Protein AF-A0A1F9XMK4-F1 (afdb_monomer)

pLDDT: mean 82.57, std 18.78, range [30.28, 98.62]

Structure (mmCIF, N/CA/C/O backbone):
data_AF-A0A1F9XMK4-F1
#
_entry.id   AF-A0A1F9XMK4-F1
#
loop_
_atom_site.group_PDB
_atom_site.id
_atom_site.type_symbol
_atom_site.label_atom_id
_atom_site.label_alt_id
_atom_site.label_comp_id
_atom_site.label_asym_id
_atom_site.label_entity_id
_atom_site.label_seq_id
_atom_site.pdbx_PDB_ins_code
_atom_site.Cartn_x
_atom_site.Cartn_y
_atom_site.Cartn_z
_atom_site.occupancy
_atom_site.B_iso_or_equiv
_atom_site.auth_seq_id
_atom_site.auth_comp_id
_atom_site.auth_asym_id
_atom_site.auth_atom_id
_atom_site.pdbx_PDB_model_num
ATOM 1 N N . MET A 1 1 ? -69.394 63.426 10.996 1.00 49.88 1 MET A N 1
ATOM 2 C CA . MET A 1 1 ? -68.099 63.703 10.334 1.00 49.88 1 MET A CA 1
ATOM 3 C C . MET A 1 1 ? -67.190 62.508 10.558 1.00 49.88 1 MET A C 1
ATOM 5 O O . MET A 1 1 ? -67.007 62.108 11.701 1.00 49.88 1 MET A O 1
ATOM 9 N N . LYS A 1 2 ? -66.761 61.867 9.466 1.00 42.78 2 LYS A N 1
ATOM 10 C CA . LYS A 1 2 ? -66.002 60.609 9.454 1.00 42.78 2 LYS A CA 1
ATOM 11 C C . LYS A 1 2 ? -64.578 60.839 9.979 1.00 42.78 2 LYS A C 1
ATOM 13 O O . LYS A 1 2 ? -63.933 61.799 9.576 1.00 42.78 2 LYS A O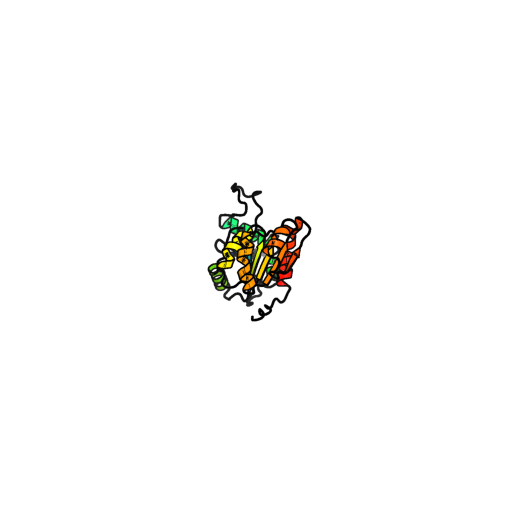 1
ATOM 18 N N . ARG A 1 3 ? -64.128 59.962 10.880 1.00 49.44 3 ARG A N 1
ATOM 19 C CA . ARG A 1 3 ? -62.733 59.833 11.324 1.00 49.44 3 ARG A CA 1
ATOM 20 C C . ARG A 1 3 ? -62.012 58.898 10.356 1.00 49.44 3 ARG A C 1
ATOM 22 O O . ARG A 1 3 ? -62.447 57.760 10.204 1.00 49.44 3 ARG A O 1
ATOM 29 N N . GLU A 1 4 ? -60.927 59.359 9.750 1.00 54.25 4 GLU A N 1
ATOM 30 C CA . GLU A 1 4 ? -59.961 58.496 9.068 1.00 54.25 4 GLU A CA 1
ATOM 31 C C . GLU A 1 4 ? -58.780 58.255 10.014 1.00 54.25 4 GLU A C 1
ATOM 33 O O . GLU A 1 4 ? -58.159 59.195 10.507 1.00 54.25 4 GLU A O 1
ATOM 38 N N . ILE A 1 5 ? -58.532 56.983 10.330 1.00 53.66 5 ILE A N 1
ATOM 39 C CA . ILE A 1 5 ? -57.398 56.518 11.129 1.00 53.66 5 ILE A CA 1
ATOM 40 C C . ILE A 1 5 ? -56.446 55.836 10.147 1.00 53.66 5 ILE A C 1
ATOM 42 O O . ILE A 1 5 ? -56.732 54.739 9.669 1.00 53.66 5 ILE A O 1
ATOM 46 N N . SER A 1 6 ? -55.327 56.489 9.842 1.00 53.81 6 SER A N 1
ATOM 47 C CA . SER A 1 6 ? -54.221 55.880 9.101 1.00 53.81 6 SER A CA 1
ATOM 48 C C . SER A 1 6 ? -53.418 54.977 10.035 1.00 53.81 6 SER A C 1
ATOM 50 O O . SER A 1 6 ? -52.785 55.457 10.974 1.00 53.81 6 SER A O 1
ATOM 52 N N . ILE A 1 7 ? -53.440 53.669 9.776 1.00 54.94 7 ILE A N 1
ATOM 53 C CA . ILE A 1 7 ? -52.576 52.683 10.434 1.00 54.94 7 ILE A CA 1
ATOM 54 C C . ILE A 1 7 ? -51.406 52.396 9.490 1.00 54.94 7 ILE A C 1
ATOM 56 O O . ILE A 1 7 ? -51.565 51.724 8.473 1.00 54.94 7 ILE A O 1
ATOM 60 N N . SER A 1 8 ? -50.229 52.922 9.826 1.00 49.97 8 SER A N 1
ATOM 61 C CA . SER A 1 8 ? -48.971 52.607 9.146 1.00 49.97 8 SER A CA 1
ATOM 62 C C . SER A 1 8 ? -48.486 51.221 9.573 1.00 49.97 8 SER A C 1
ATOM 64 O O . SER A 1 8 ? -48.060 51.025 10.711 1.00 49.97 8 SER A O 1
ATOM 66 N N . LEU A 1 9 ? -48.552 50.255 8.657 1.00 58.84 9 LEU A N 1
ATOM 67 C CA . LEU A 1 9 ? -48.058 48.894 8.847 1.00 58.84 9 LEU A CA 1
ATOM 68 C C . LEU A 1 9 ? -46.550 48.849 8.542 1.00 58.84 9 LEU A C 1
ATOM 70 O O . LEU A 1 9 ? -46.141 48.802 7.384 1.00 58.84 9 LEU A O 1
ATOM 74 N N . ALA A 1 10 ? -45.715 48.889 9.581 1.00 49.75 10 ALA A N 1
ATOM 75 C CA . ALA A 1 10 ? -44.275 48.679 9.458 1.00 49.75 10 ALA A CA 1
ATOM 76 C C . ALA A 1 10 ? -43.977 47.172 9.374 1.00 49.75 10 ALA A C 1
ATOM 78 O O . ALA A 1 10 ? -44.040 46.455 10.372 1.00 49.75 10 ALA A O 1
ATOM 79 N N . ILE A 1 11 ? -43.669 46.684 8.171 1.00 59.56 11 ILE A N 1
ATOM 80 C CA . ILE A 1 11 ? -43.228 45.304 7.944 1.00 59.56 11 ILE A CA 1
ATOM 81 C C . ILE A 1 11 ? -41.730 45.226 8.263 1.00 59.56 11 ILE A C 1
ATOM 83 O O . ILE A 1 11 ? -40.889 45.685 7.492 1.00 59.56 11 ILE A O 1
ATOM 87 N N . VAL A 1 12 ? -41.398 44.643 9.414 1.00 55.59 12 VAL A N 1
ATOM 88 C CA . VAL A 1 12 ? -40.023 44.295 9.792 1.00 55.59 12 VAL A CA 1
ATOM 89 C C 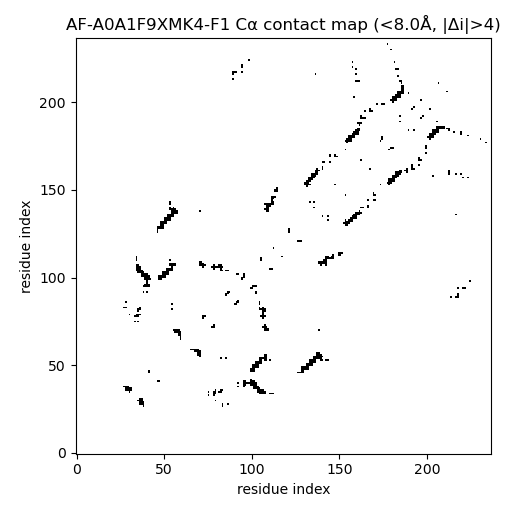. VAL A 1 12 ? -39.662 42.979 9.098 1.00 55.59 12 VAL A C 1
ATOM 91 O O . VAL A 1 12 ? -40.045 41.902 9.546 1.00 55.59 12 VAL A O 1
ATOM 94 N N . PHE A 1 13 ? -38.936 43.060 7.982 1.00 50.97 13 PHE A N 1
ATOM 95 C CA . PHE A 1 13 ? -38.308 41.895 7.354 1.00 50.97 13 PHE A CA 1
ATOM 96 C C . PHE A 1 13 ? -37.053 41.507 8.146 1.00 50.97 13 PHE A C 1
ATOM 98 O O . PHE A 1 13 ? -35.974 42.067 7.956 1.00 50.97 13 PHE A O 1
ATOM 105 N N . SER A 1 14 ? -37.186 40.534 9.046 1.00 54.78 14 SER A N 1
ATOM 106 C CA . SER A 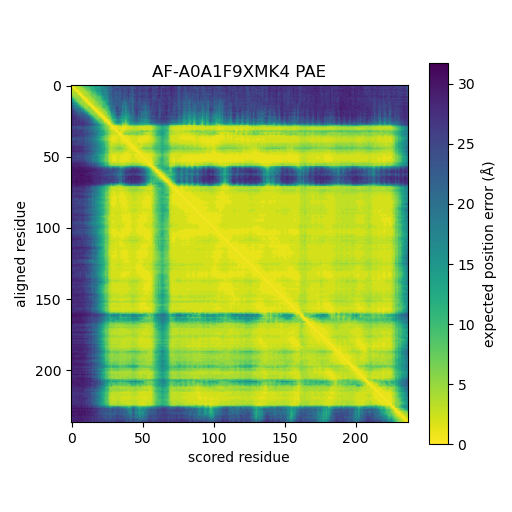1 14 ? -36.039 39.858 9.652 1.00 54.78 14 SER A CA 1
ATOM 107 C C . SER A 1 14 ? -35.386 38.940 8.617 1.00 54.78 14 SER A C 1
ATOM 109 O O . SER A 1 14 ? -35.861 37.837 8.354 1.00 54.78 14 SER A O 1
ATOM 111 N N . PHE A 1 15 ? -34.279 39.392 8.028 1.00 51.28 15 PHE A N 1
ATOM 112 C CA . PHE A 1 15 ? -33.375 38.535 7.268 1.00 51.28 15 PHE A CA 1
ATOM 113 C C . PHE A 1 15 ? -32.671 37.573 8.233 1.00 51.28 15 PHE A C 1
ATOM 115 O O . PHE A 1 15 ? -31.660 37.912 8.845 1.00 51.28 15 PHE A O 1
ATOM 122 N N . PHE A 1 16 ? -33.194 36.354 8.369 1.00 55.72 16 PHE A N 1
ATOM 123 C CA . PHE A 1 16 ? -32.404 35.245 8.891 1.00 55.72 16 PHE A CA 1
ATOM 124 C C . PHE A 1 16 ? -31.339 34.900 7.847 1.00 55.72 16 PHE A C 1
ATOM 126 O O . PHE A 1 16 ? -31.613 34.234 6.850 1.00 55.72 16 PHE A O 1
ATOM 133 N N . ALA A 1 17 ? -30.115 35.383 8.062 1.00 57.47 17 ALA A N 1
ATOM 134 C CA . ALA A 1 17 ? -28.949 34.901 7.342 1.00 57.47 17 ALA A CA 1
ATOM 135 C C . ALA A 1 17 ? -28.738 33.430 7.726 1.00 57.47 17 ALA A C 1
ATOM 137 O O . ALA A 1 17 ? -28.192 33.124 8.785 1.00 57.47 17 ALA A O 1
ATOM 138 N N . ALA A 1 18 ? -29.207 32.515 6.878 1.00 53.50 18 ALA A N 1
ATOM 139 C CA . ALA A 1 18 ? -28.847 31.112 6.967 1.00 53.50 18 ALA A CA 1
ATOM 140 C C . ALA A 1 18 ? -27.342 31.003 6.698 1.00 53.50 18 ALA A C 1
ATOM 142 O O . ALA A 1 18 ? -26.888 30.995 5.552 1.00 53.50 18 ALA A O 1
ATOM 143 N N . THR A 1 19 ? -26.550 30.957 7.764 1.00 50.22 19 THR A N 1
ATOM 144 C CA . THR A 1 19 ? -25.168 30.506 7.703 1.00 50.22 19 THR A CA 1
ATOM 145 C C . THR A 1 19 ? -25.203 29.042 7.293 1.00 50.22 19 THR A C 1
ATOM 147 O O . THR A 1 19 ? -25.361 28.137 8.109 1.00 50.22 19 THR A O 1
ATOM 150 N N . VAL A 1 20 ? -25.087 28.796 5.987 1.00 52.91 20 VAL A N 1
ATOM 151 C CA . VAL A 1 20 ? -24.754 27.476 5.465 1.00 52.91 20 VAL A CA 1
ATOM 152 C C . VAL A 1 20 ? -23.353 27.184 5.983 1.00 52.91 20 VAL A C 1
ATOM 154 O O . VAL A 1 20 ? -22.352 27.568 5.377 1.00 52.91 20 VAL A O 1
ATOM 157 N N . SER A 1 21 ? -23.276 26.550 7.151 1.00 44.81 21 SER A N 1
ATOM 158 C CA . SER A 1 21 ? -22.081 25.848 7.579 1.00 44.81 21 SER A CA 1
ATOM 159 C C . SER A 1 21 ? -21.763 24.879 6.454 1.00 44.81 21 SER A C 1
ATOM 161 O O . SER A 1 21 ? -22.400 23.835 6.333 1.00 44.81 21 SER A O 1
ATOM 163 N N . LYS A 1 22 ? -20.808 25.244 5.587 1.00 44.50 22 LYS A N 1
ATOM 164 C CA . LYS A 1 22 ? -20.086 24.277 4.765 1.00 44.50 22 LYS A CA 1
ATOM 165 C C . LYS A 1 22 ? -19.601 23.248 5.767 1.00 44.50 22 LYS A C 1
ATOM 167 O O . LYS A 1 22 ? -18.653 23.525 6.502 1.00 44.50 22 LYS A O 1
ATOM 172 N N . ALA A 1 23 ? -20.306 22.120 5.856 1.00 44.12 23 ALA A N 1
ATOM 173 C CA . ALA A 1 23 ? -19.832 20.955 6.565 1.00 44.12 23 ALA A CA 1
ATOM 174 C C . ALA A 1 23 ? -18.427 20.749 6.023 1.00 44.12 23 ALA A C 1
ATOM 176 O O . ALA A 1 23 ? -18.245 20.515 4.827 1.00 44.12 23 ALA A O 1
ATOM 177 N N . ARG A 1 24 ? -17.437 21.042 6.867 1.00 40.53 24 ARG A N 1
ATOM 178 C CA . ARG A 1 24 ? -16.031 20.950 6.520 1.00 40.53 24 ARG A CA 1
ATOM 179 C C . ARG A 1 24 ? -15.860 19.476 6.214 1.00 40.53 24 ARG A C 1
ATOM 181 O O . ARG A 1 24 ? -15.884 18.673 7.142 1.00 40.53 24 ARG A O 1
ATOM 188 N N . GLN A 1 25 ? -15.880 19.140 4.925 1.00 45.09 25 GLN A N 1
ATOM 189 C CA . GLN A 1 25 ? -15.811 17.772 4.438 1.00 45.09 25 GLN A CA 1
ATOM 190 C C . GLN A 1 25 ? -14.648 17.151 5.200 1.00 45.09 25 GLN A C 1
ATOM 192 O O . GLN A 1 25 ? -13.544 17.710 5.171 1.00 45.09 25 GLN A O 1
ATOM 197 N N . ALA A 1 26 ? -14.944 16.139 6.026 1.00 49.09 26 ALA A N 1
ATOM 198 C CA . ALA A 1 26 ? -13.928 15.513 6.857 1.00 49.09 26 ALA A CA 1
ATOM 199 C C . ALA A 1 26 ? -12.750 15.194 5.931 1.00 49.09 26 ALA A C 1
ATOM 201 O O . ALA A 1 26 ? -12.999 14.737 4.812 1.00 49.09 26 ALA A O 1
ATOM 202 N N . PRO A 1 27 ? -11.509 15.551 6.305 1.00 55.50 27 PRO A N 1
ATOM 203 C CA . PRO A 1 27 ? -10.393 15.457 5.384 1.00 55.50 27 PRO A CA 1
ATOM 204 C C . PRO A 1 27 ? -10.365 14.053 4.784 1.00 55.50 27 PRO A C 1
ATOM 206 O O . PRO A 1 27 ? -10.311 13.076 5.524 1.00 55.50 27 PRO A O 1
ATOM 209 N N . ASP A 1 28 ? -10.386 13.981 3.451 1.00 79.19 28 ASP A N 1
ATOM 210 C CA . ASP A 1 28 ? -10.448 12.748 2.648 1.00 79.19 28 ASP A CA 1
ATOM 211 C C . ASP A 1 28 ? -9.337 11.727 2.969 1.00 79.19 28 ASP A C 1
ATOM 213 O O . ASP A 1 28 ? -9.355 10.612 2.466 1.00 79.19 28 ASP A O 1
ATOM 217 N N . CYS A 1 29 ? -8.361 12.109 3.795 1.00 88.31 29 CYS A N 1
ATOM 218 C CA . CYS A 1 29 ? -7.383 11.226 4.405 1.00 88.31 29 CYS A CA 1
ATOM 219 C C . CYS A 1 29 ? -7.013 11.766 5.799 1.00 88.31 29 CYS A C 1
ATOM 221 O O . CYS A 1 29 ? -6.515 12.904 5.919 1.00 88.31 29 CYS A O 1
ATOM 223 N N . ALA A 1 30 ? -7.256 10.960 6.833 1.00 94.75 30 ALA A N 1
ATOM 224 C CA . ALA A 1 30 ? -6.922 11.253 8.222 1.00 94.75 30 ALA A CA 1
ATOM 225 C C . ALA A 1 30 ? -5.415 11.082 8.430 1.00 94.75 30 ALA A C 1
ATOM 227 O O . ALA A 1 30 ? -4.838 10.076 8.019 1.00 94.75 30 ALA A O 1
ATOM 228 N N . ALA A 1 31 ? -4.758 12.089 9.009 1.00 95.75 31 ALA A N 1
ATOM 229 C CA . ALA A 1 31 ? -3.323 12.020 9.259 1.00 95.75 31 ALA A CA 1
ATOM 230 C C . ALA A 1 31 ? -3.021 10.860 10.210 1.00 95.75 31 ALA A C 1
ATOM 232 O O . ALA A 1 31 ? -3.666 10.742 11.248 1.00 95.75 31 ALA A O 1
ATOM 233 N N . PHE A 1 32 ? -2.037 10.036 9.860 1.00 95.00 32 PHE A N 1
ATOM 234 C CA . PHE A 1 32 ? -1.675 8.873 10.656 1.00 95.00 32 PHE A CA 1
ATOM 235 C C . PHE A 1 32 ? -0.199 8.928 11.014 1.00 95.00 32 PHE A C 1
ATOM 237 O O . PHE A 1 32 ? 0.673 8.634 10.188 1.00 95.00 32 PHE A O 1
ATOM 244 N N . LYS A 1 33 ? 0.059 9.347 12.258 1.00 91.44 33 LYS A N 1
ATOM 245 C CA . LYS A 1 33 ? 1.399 9.461 12.843 1.00 91.44 33 LYS A CA 1
ATOM 246 C C . LYS A 1 33 ? 2.383 10.166 11.891 1.00 91.44 33 LYS A C 1
ATOM 248 O O . LYS A 1 33 ? 2.060 11.193 11.298 1.00 91.44 33 LYS A O 1
ATOM 253 N N . THR A 1 34 ? 3.593 9.626 11.759 1.00 90.19 34 THR A N 1
ATOM 254 C CA . THR A 1 34 ? 4.633 10.062 10.818 1.00 90.19 34 THR A CA 1
ATOM 255 C C . THR A 1 34 ? 4.620 9.267 9.514 1.00 90.19 34 THR A C 1
ATOM 257 O O . THR A 1 34 ? 5.499 9.457 8.680 1.00 90.19 34 THR A O 1
ATOM 260 N N . THR A 1 35 ? 3.657 8.365 9.338 1.00 92.38 35 THR A N 1
ATOM 261 C CA . THR A 1 35 ? 3.623 7.391 8.245 1.00 92.38 35 THR A CA 1
ATOM 262 C C . THR A 1 35 ? 3.029 8.002 6.976 1.00 92.38 35 THR A C 1
ATOM 264 O O . THR A 1 35 ? 3.517 7.777 5.868 1.00 92.38 35 THR A O 1
ATOM 267 N N . GLY A 1 36 ? 1.969 8.797 7.132 1.00 96.06 36 GLY A N 1
ATOM 268 C CA . GLY A 1 36 ? 1.175 9.307 6.022 1.00 96.06 36 GLY A CA 1
ATOM 269 C C . GLY A 1 36 ? -0.254 9.577 6.452 1.00 96.06 36 GLY A C 1
ATOM 270 O O . GLY A 1 36 ? -0.507 10.411 7.325 1.00 96.06 36 GLY A O 1
ATOM 271 N N . CYS A 1 37 ? -1.198 8.898 5.812 1.00 97.25 37 CYS A N 1
ATOM 272 C CA . CYS A 1 37 ? -2.607 9.053 6.129 1.00 97.25 37 CYS A CA 1
ATOM 273 C C . CYS A 1 37 ? -3.392 7.778 5.843 1.00 97.25 37 CYS A C 1
ATOM 275 O O . CYS A 1 37 ? -2.960 6.955 5.035 1.00 97.25 37 CYS A O 1
ATOM 277 N N . TYR A 1 38 ? -4.547 7.629 6.487 1.00 97.81 38 TYR A N 1
ATOM 278 C CA . TYR A 1 38 ? -5.481 6.556 6.179 1.00 97.81 38 TYR A CA 1
ATOM 279 C C . TYR A 1 38 ? -6.836 7.095 5.712 1.00 97.81 38 TYR A C 1
ATOM 281 O O . TYR A 1 38 ? -7.259 8.198 6.071 1.00 97.81 38 TYR A O 1
ATOM 289 N N . PHE A 1 39 ? -7.526 6.291 4.910 1.00 97.31 39 PHE A N 1
ATOM 290 C CA . PHE A 1 39 ? -8.913 6.497 4.516 1.00 97.31 39 PHE A CA 1
ATOM 291 C C . PHE A 1 39 ? -9.716 5.234 4.827 1.00 97.31 39 PHE A C 1
ATOM 293 O O . PHE A 1 39 ? -9.306 4.128 4.475 1.00 97.31 39 PHE A O 1
ATOM 300 N N . ASN A 1 40 ? -10.856 5.401 5.492 1.00 96.00 40 ASN A N 1
ATOM 301 C CA . ASN A 1 40 ? -11.762 4.307 5.813 1.00 96.00 40 ASN A CA 1
ATOM 302 C C . ASN A 1 40 ? -12.959 4.336 4.852 1.00 96.00 40 ASN A C 1
ATOM 304 O O . ASN A 1 40 ? -13.865 5.151 5.014 1.00 96.00 40 ASN A O 1
ATOM 308 N N . GLY A 1 41 ? -12.943 3.455 3.850 1.0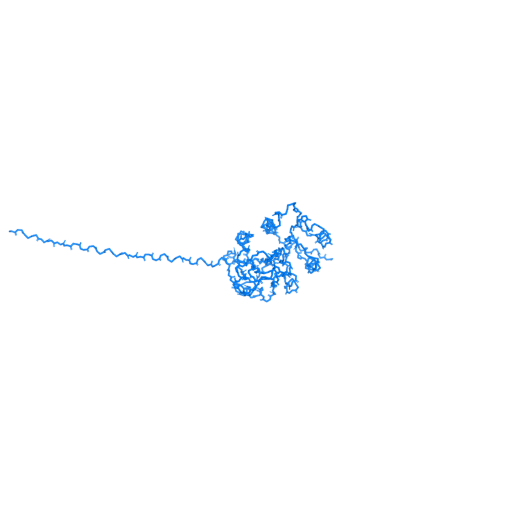0 95.31 41 GLY A N 1
ATOM 309 C CA . GLY A 1 41 ? -14.039 3.261 2.899 1.00 95.31 41 GLY A CA 1
ATOM 310 C C . GLY A 1 41 ? -15.081 2.238 3.360 1.00 95.31 41 GLY A C 1
ATOM 311 O O . GLY A 1 41 ? -15.998 1.917 2.606 1.00 95.31 41 GLY A O 1
ATOM 312 N N . ALA A 1 42 ? -14.954 1.701 4.577 1.00 93.12 42 ALA A N 1
ATOM 313 C CA . ALA A 1 42 ? -15.880 0.716 5.113 1.00 93.12 42 ALA A CA 1
ATOM 314 C C . ALA A 1 42 ? -17.271 1.311 5.362 1.00 93.12 42 ALA A C 1
ATOM 316 O O . ALA A 1 42 ? -17.426 2.450 5.810 1.00 93.12 42 ALA A O 1
ATOM 317 N N . LYS A 1 43 ? -18.307 0.489 5.166 1.00 91.25 43 LYS A N 1
ATOM 318 C CA . LYS A 1 43 ? -19.652 0.815 5.653 1.00 91.25 43 LYS A CA 1
ATOM 319 C C . LYS A 1 43 ? -19.642 0.880 7.190 1.00 91.25 43 LYS A C 1
ATOM 321 O O . LYS A 1 43 ? -18.922 0.097 7.814 1.00 91.25 43 LYS A O 1
ATOM 326 N N . PRO A 1 44 ? -20.459 1.743 7.821 1.00 88.56 44 PRO A N 1
ATOM 327 C CA . PRO A 1 44 ? -20.569 1.789 9.277 1.00 88.56 44 PRO A CA 1
ATOM 328 C C . PRO A 1 44 ? -20.823 0.400 9.883 1.00 88.56 44 PRO A C 1
ATOM 330 O O . PRO A 1 44 ? -21.711 -0.323 9.436 1.00 88.56 44 PRO A O 1
ATOM 333 N N . GLY A 1 45 ? -20.021 0.024 10.882 1.00 87.69 45 GLY A N 1
ATOM 334 C CA . GLY A 1 45 ? -20.108 -1.274 11.564 1.00 87.69 45 GLY A CA 1
ATOM 335 C C . GLY A 1 45 ? -19.462 -2.459 10.831 1.00 87.69 45 GLY A C 1
ATOM 336 O O . GLY A 1 45 ? -19.388 -3.545 11.405 1.00 87.69 45 GLY A O 1
ATOM 337 N N . ALA A 1 46 ? -18.967 -2.285 9.601 1.00 90.81 46 ALA A N 1
ATOM 338 C CA . ALA A 1 46 ? -18.234 -3.334 8.899 1.00 90.81 46 ALA A CA 1
ATOM 339 C C . ALA A 1 46 ? -16.787 -3.439 9.406 1.00 90.81 46 ALA A C 1
ATOM 341 O O . ALA A 1 46 ? -16.094 -2.434 9.565 1.00 90.81 46 ALA A O 1
ATOM 342 N N . LYS A 1 47 ? -16.309 -4.672 9.602 1.00 93.81 47 LYS A N 1
ATOM 343 C CA . LYS A 1 47 ? -14.888 -4.962 9.841 1.00 93.81 47 LYS A CA 1
ATOM 344 C C . LYS A 1 47 ? -14.187 -5.058 8.490 1.00 93.81 47 LYS A C 1
ATOM 346 O O . LYS A 1 47 ? -14.221 -6.111 7.855 1.00 93.81 47 LYS A O 1
ATOM 351 N N . ALA A 1 48 ? -13.628 -3.950 8.023 1.00 95.19 48 ALA A N 1
ATOM 352 C CA . ALA A 1 48 ? -12.998 -3.884 6.711 1.00 95.19 48 ALA A CA 1
ATOM 353 C C . ALA A 1 48 ? -11.584 -4.477 6.718 1.00 95.19 48 ALA A C 1
ATOM 355 O O . ALA A 1 48 ? -10.887 -4.361 7.721 1.00 95.19 48 ALA A O 1
ATOM 356 N N . PRO A 1 49 ? -11.128 -5.101 5.622 1.00 97.19 49 PRO A N 1
ATOM 357 C CA . PRO A 1 49 ? -9.723 -5.455 5.448 1.00 97.19 49 PRO A CA 1
ATOM 358 C C . PRO A 1 49 ? -8.842 -4.200 5.301 1.00 97.19 49 PRO A C 1
ATOM 360 O O . PRO A 1 49 ? -9.308 -3.142 4.867 1.00 97.19 49 PRO A O 1
ATOM 363 N N . LEU A 1 50 ? -7.558 -4.336 5.638 1.00 98.31 50 LEU A N 1
ATOM 364 C CA . LEU A 1 50 ? -6.552 -3.283 5.504 1.00 98.31 50 LEU A CA 1
ATOM 365 C C . LEU A 1 50 ? -5.728 -3.476 4.229 1.00 98.31 50 LEU A C 1
ATOM 367 O O . LEU A 1 50 ? -5.153 -4.540 4.014 1.00 98.31 50 LEU A O 1
ATOM 371 N N . LEU A 1 51 ? -5.591 -2.411 3.444 1.00 98.56 51 LEU A N 1
ATOM 372 C CA . LEU A 1 51 ? -4.561 -2.251 2.424 1.00 98.56 51 LEU A CA 1
ATOM 373 C C . LEU A 1 51 ? -3.514 -1.245 2.916 1.00 98.56 51 LEU A C 1
ATOM 375 O O . LEU A 1 51 ? -3.829 -0.077 3.141 1.00 98.56 51 LEU A O 1
ATOM 379 N N . ILE A 1 52 ? -2.259 -1.673 3.023 1.00 98.62 52 ILE A N 1
ATOM 380 C CA . ILE A 1 52 ? -1.119 -0.775 3.229 1.00 98.62 52 ILE A CA 1
ATOM 381 C C . ILE A 1 52 ? -0.474 -0.504 1.869 1.00 98.62 52 ILE A C 1
ATOM 383 O O . ILE A 1 52 ? 0.094 -1.408 1.255 1.00 98.62 52 ILE A O 1
ATOM 387 N N . TYR A 1 53 ? -0.558 0.740 1.400 1.00 98.31 53 TYR A N 1
ATOM 388 C CA . TYR A 1 53 ? 0.029 1.192 0.144 1.00 98.31 53 TYR A CA 1
ATOM 389 C C . TYR A 1 53 ? 1.336 1.950 0.394 1.00 98.31 53 TYR A C 1
ATOM 391 O O . TYR A 1 53 ? 1.340 3.077 0.898 1.00 98.31 53 TYR A O 1
ATOM 399 N N . TYR A 1 54 ? 2.453 1.341 0.004 1.00 97.00 54 TYR A N 1
ATOM 400 C CA . TYR A 1 54 ? 3.776 1.948 0.053 1.00 97.00 54 TYR A CA 1
ATOM 401 C C . TYR A 1 54 ? 4.017 2.771 -1.207 1.00 97.00 54 TYR A C 1
ATOM 403 O O . TYR A 1 54 ? 4.217 2.229 -2.299 1.00 97.00 54 TYR A O 1
ATOM 411 N N . ARG A 1 55 ? 4.013 4.095 -1.045 1.00 93.19 55 ARG A N 1
ATOM 412 C CA . ARG A 1 55 ? 4.160 5.045 -2.144 1.00 93.19 55 ARG A CA 1
ATOM 413 C C . ARG A 1 55 ? 5.603 5.119 -2.640 1.00 93.19 55 ARG A C 1
ATOM 415 O O . ARG A 1 55 ? 6.518 5.485 -1.903 1.00 93.19 55 ARG A O 1
ATOM 422 N N . GLY A 1 56 ? 5.792 4.896 -3.933 1.00 89.69 56 GLY A N 1
ATOM 423 C CA . GLY A 1 56 ? 7.035 5.202 -4.624 1.00 89.69 56 GLY A CA 1
ATOM 424 C C . GLY A 1 56 ? 7.142 6.640 -5.105 1.00 89.69 56 GLY A C 1
ATOM 425 O O . GLY A 1 56 ? 6.153 7.296 -5.425 1.00 89.69 56 GLY A O 1
ATOM 426 N N . HIS A 1 57 ? 8.379 7.110 -5.190 1.00 83.25 57 HIS A N 1
ATOM 427 C CA . HIS A 1 57 ? 8.756 8.309 -5.917 1.00 83.25 57 HIS A CA 1
ATOM 428 C C . HIS A 1 57 ? 9.942 7.965 -6.823 1.00 83.25 57 HIS A C 1
ATOM 430 O O . HIS A 1 57 ? 10.911 7.338 -6.391 1.00 83.25 57 HIS A O 1
ATOM 436 N N . LEU A 1 58 ? 9.850 8.369 -8.087 1.00 62.59 58 LEU A N 1
ATOM 437 C CA . LEU A 1 58 ? 10.978 8.421 -9.015 1.00 62.59 58 LEU A CA 1
ATOM 438 C C . LEU A 1 58 ? 11.727 9.740 -8.770 1.00 62.59 58 LEU A C 1
ATOM 440 O O . LEU A 1 58 ? 11.103 10.784 -8.575 1.00 62.59 58 LEU A O 1
ATOM 444 N N . SER A 1 59 ? 13.057 9.712 -8.709 1.00 54.09 59 SER A N 1
ATOM 445 C CA . SER A 1 59 ? 13.804 10.794 -8.071 1.00 54.09 59 SER A CA 1
ATOM 446 C C . SER A 1 59 ? 13.876 12.139 -8.812 1.00 54.09 59 SER A C 1
ATOM 448 O O . SER A 1 59 ? 14.030 12.215 -10.025 1.00 54.09 59 SER A O 1
ATOM 450 N N . ALA A 1 60 ? 13.889 13.190 -7.978 1.00 45.53 60 ALA A N 1
ATOM 451 C CA . ALA A 1 60 ? 14.618 14.464 -8.078 1.00 45.53 60 ALA A CA 1
ATOM 452 C C . ALA A 1 60 ? 14.037 15.673 -8.835 1.00 45.53 60 ALA A C 1
ATOM 454 O O . ALA A 1 60 ? 14.727 16.688 -8.875 1.00 45.53 60 ALA A O 1
ATOM 455 N N . GLN A 1 61 ? 12.802 15.667 -9.354 1.00 42.12 61 GLN A N 1
ATOM 456 C CA . GLN A 1 61 ? 12.379 16.800 -10.200 1.00 42.12 61 GLN A CA 1
ATOM 457 C C . GLN A 1 61 ? 11.537 17.932 -9.602 1.00 42.12 61 GLN A C 1
ATOM 459 O O . GLN A 1 61 ? 11.455 18.937 -10.286 1.00 42.12 61 GLN A O 1
ATOM 464 N N . ASN A 1 62 ? 10.986 17.894 -8.376 1.00 42.31 62 ASN A N 1
ATOM 465 C CA . ASN A 1 62 ? 10.139 19.026 -7.919 1.00 42.31 62 ASN A CA 1
ATOM 466 C C . ASN A 1 62 ? 10.050 19.306 -6.401 1.00 42.31 62 ASN A C 1
ATOM 468 O O . ASN A 1 62 ? 9.141 20.017 -5.979 1.00 42.31 62 ASN A O 1
ATOM 472 N N . TYR A 1 63 ? 10.971 18.816 -5.559 1.00 45.56 63 TYR A N 1
ATOM 473 C CA . TYR A 1 63 ? 11.039 19.281 -4.161 1.00 45.56 63 TYR A CA 1
ATOM 474 C C . TYR A 1 63 ? 12.245 20.214 -3.957 1.00 45.56 63 TYR A C 1
ATOM 476 O O . TYR A 1 63 ? 13.366 19.818 -4.278 1.00 45.56 63 TYR A O 1
ATOM 484 N N . PRO A 1 64 ? 12.052 21.436 -3.417 1.00 44.03 64 PRO A N 1
ATOM 485 C CA . PRO A 1 64 ? 13.068 22.498 -3.382 1.00 44.03 64 PRO A CA 1
ATOM 486 C C . PRO A 1 64 ? 14.281 22.231 -2.467 1.00 44.03 64 PRO A C 1
ATOM 488 O O . PRO A 1 64 ? 15.076 23.136 -2.238 1.00 44.03 64 PRO A O 1
ATOM 491 N N . THR A 1 65 ? 14.460 21.017 -1.939 1.00 46.12 65 THR A N 1
ATOM 492 C CA . THR A 1 65 ? 15.500 20.692 -0.945 1.00 46.12 65 THR A CA 1
ATOM 493 C C . THR A 1 65 ? 16.625 19.779 -1.452 1.00 46.12 65 THR A C 1
ATOM 495 O O . THR A 1 65 ? 17.370 19.240 -0.642 1.00 46.12 65 THR A O 1
ATOM 498 N N . GLY A 1 66 ? 16.803 19.614 -2.770 1.00 38.28 66 GLY A N 1
ATOM 499 C CA . GLY A 1 66 ? 18.102 19.229 -3.358 1.00 38.28 66 GLY A CA 1
ATOM 500 C C . GLY A 1 66 ? 18.730 17.889 -2.927 1.00 38.28 66 GLY A C 1
ATOM 501 O O . GLY A 1 66 ? 19.948 17.747 -2.987 1.00 38.28 66 GLY A O 1
ATOM 502 N N . GLY A 1 67 ? 17.944 16.898 -2.494 1.00 40.19 67 GLY A N 1
ATOM 503 C CA . GLY A 1 67 ? 18.452 15.576 -2.103 1.00 40.19 67 GLY A CA 1
ATOM 504 C C . GLY A 1 67 ? 18.513 14.580 -3.269 1.00 40.19 67 GLY A C 1
ATOM 505 O O . GLY A 1 67 ? 17.494 14.274 -3.883 1.00 40.19 67 GLY A O 1
ATOM 506 N N . LEU A 1 68 ? 19.695 14.015 -3.534 1.00 40.00 68 LEU A N 1
ATOM 507 C CA . LEU A 1 68 ? 19.998 13.067 -4.625 1.00 40.00 68 LEU A CA 1
ATOM 508 C C . LEU A 1 68 ? 19.420 11.634 -4.471 1.00 40.00 68 LEU A C 1
ATOM 510 O O . LEU A 1 68 ? 19.809 10.733 -5.206 1.00 40.00 68 LEU A O 1
ATOM 514 N N . TYR A 1 69 ? 18.436 11.411 -3.595 1.00 45.50 69 TYR A N 1
ATOM 515 C CA . TYR A 1 69 ? 17.685 10.147 -3.492 1.00 45.50 69 TYR A CA 1
ATOM 516 C C . TYR A 1 69 ? 16.190 10.458 -3.397 1.00 45.50 69 TYR A C 1
ATOM 518 O O . TYR A 1 69 ? 15.609 10.544 -2.317 1.00 45.50 69 TYR A O 1
ATOM 526 N N . GLY A 1 70 ? 15.572 10.726 -4.544 1.00 57.38 70 GLY A N 1
ATOM 527 C CA . GLY A 1 70 ? 14.230 11.312 -4.628 1.00 57.38 70 GLY A CA 1
ATOM 528 C C . GLY A 1 70 ? 13.077 10.341 -4.369 1.00 57.38 70 GLY A C 1
ATOM 529 O O . GLY A 1 70 ? 12.223 10.134 -5.220 1.00 57.38 70 GLY A O 1
ATOM 530 N N . GLY A 1 71 ? 13.043 9.816 -3.151 1.00 75.25 71 GLY A N 1
ATOM 531 C CA . GLY A 1 71 ? 11.856 9.242 -2.532 1.00 75.25 71 GLY A CA 1
ATOM 532 C C . GLY A 1 71 ? 11.830 9.355 -1.017 1.00 75.25 71 GLY A C 1
ATOM 533 O O . GLY A 1 71 ? 10.963 8.752 -0.401 1.00 75.25 71 GLY A O 1
ATOM 534 N N . HIS A 1 72 ? 12.742 10.134 -0.429 1.00 87.50 72 HIS A N 1
ATOM 535 C CA . HIS A 1 72 ? 12.726 10.481 0.985 1.00 87.50 72 HIS A CA 1
ATOM 536 C C . HIS A 1 72 ? 12.059 11.849 1.181 1.00 87.50 72 HIS A C 1
ATOM 538 O O . HIS A 1 72 ? 12.633 12.886 0.843 1.00 87.50 72 HIS A O 1
ATOM 544 N N . ILE A 1 73 ? 10.835 11.849 1.700 1.00 88.62 73 ILE A N 1
ATOM 545 C CA . ILE A 1 73 ? 10.072 13.047 2.052 1.00 88.62 73 ILE A CA 1
ATOM 546 C C . ILE A 1 73 ? 10.101 13.212 3.567 1.00 88.62 73 ILE A C 1
ATOM 548 O O . ILE A 1 73 ? 9.686 12.325 4.310 1.00 88.62 73 ILE A O 1
ATOM 552 N N . THR A 1 74 ? 10.556 14.377 4.024 1.00 89.62 74 THR A N 1
ATOM 553 C CA . THR A 1 74 ? 10.628 14.727 5.445 1.00 89.62 74 THR A CA 1
ATOM 554 C C . THR A 1 74 ? 9.625 15.813 5.810 1.00 89.62 74 THR A C 1
ATOM 556 O O . THR A 1 74 ? 9.181 16.606 4.974 1.00 89.62 74 THR A O 1
ATOM 559 N N . GLY A 1 75 ? 9.281 15.864 7.097 1.00 91.50 75 GLY A N 1
ATOM 560 C CA . GLY A 1 75 ? 8.318 16.814 7.643 1.00 91.50 75 GLY A CA 1
ATOM 561 C C . GLY A 1 75 ? 6.885 16.262 7.606 1.00 91.50 75 GLY A C 1
ATOM 562 O O . GLY A 1 75 ? 6.405 15.899 6.529 1.00 91.50 75 GLY A O 1
ATOM 563 N N . PRO A 1 76 ? 6.159 16.241 8.743 1.00 92.75 76 PRO A N 1
ATOM 564 C CA . PRO A 1 76 ? 4.816 15.656 8.817 1.00 92.75 76 PRO A CA 1
ATOM 565 C C . PRO A 1 76 ? 3.826 16.215 7.783 1.00 92.75 76 PRO A C 1
ATOM 567 O O . PRO A 1 76 ? 3.051 15.465 7.196 1.00 92.75 76 PRO A O 1
ATOM 570 N N . ALA A 1 77 ? 3.884 17.521 7.498 1.00 91.12 77 ALA A N 1
ATOM 571 C CA . ALA A 1 77 ? 3.005 18.160 6.517 1.00 91.12 77 ALA A CA 1
ATOM 572 C C . ALA A 1 77 ? 3.273 17.693 5.074 1.00 91.12 77 ALA A C 1
ATOM 574 O O . ALA A 1 77 ? 2.329 17.462 4.317 1.00 91.12 77 ALA A O 1
ATOM 575 N N . ASN A 1 78 ? 4.543 17.514 4.696 1.00 91.69 78 ASN A N 1
ATOM 576 C CA . ASN A 1 78 ? 4.918 17.055 3.356 1.00 91.69 78 ASN A CA 1
ATOM 577 C C . ASN A 1 78 ? 4.577 15.578 3.164 1.00 91.69 78 ASN A C 1
ATOM 579 O O . ASN A 1 78 ? 4.032 15.208 2.128 1.00 91.69 78 ASN A O 1
ATOM 583 N N . ILE A 1 79 ? 4.838 14.760 4.186 1.00 94.00 79 ILE A N 1
ATOM 584 C CA . ILE A 1 79 ? 4.468 13.342 4.223 1.00 94.00 79 ILE A CA 1
ATOM 585 C C . ILE A 1 79 ? 2.948 13.198 4.056 1.00 94.00 79 ILE A C 1
ATOM 587 O O . ILE A 1 79 ? 2.489 12.458 3.189 1.00 94.00 79 ILE A O 1
ATOM 591 N N . LEU A 1 80 ? 2.154 13.957 4.817 1.00 94.88 80 LEU A N 1
ATOM 592 C CA . LEU A 1 80 ? 0.693 13.942 4.711 1.00 94.88 80 LEU A CA 1
ATOM 593 C C . LEU A 1 80 ? 0.198 14.409 3.333 1.00 94.88 80 LEU A C 1
ATOM 595 O O . LEU A 1 80 ? -0.701 13.796 2.755 1.00 94.88 80 LEU A O 1
ATOM 599 N N . SER A 1 81 ? 0.776 15.488 2.800 1.00 93.25 81 SER A N 1
ATOM 600 C CA . SER A 1 81 ? 0.447 16.003 1.464 1.00 93.25 81 SER A CA 1
ATOM 601 C C . SER A 1 81 ? 0.742 14.966 0.377 1.00 93.25 81 SER A C 1
ATOM 603 O O . SER A 1 81 ? -0.095 14.700 -0.487 1.00 93.25 81 SER A O 1
ATOM 605 N N . SER A 1 82 ? 1.896 14.305 0.475 1.00 93.25 82 SER A N 1
ATOM 606 C CA . SER A 1 82 ? 2.273 13.208 -0.406 1.00 93.25 82 SER A CA 1
ATOM 607 C C . SER A 1 82 ? 1.293 12.037 -0.281 1.00 93.25 82 SER A C 1
ATOM 609 O O . SER A 1 82 ? 0.713 11.618 -1.278 1.00 93.25 82 SER A O 1
ATOM 611 N N . ALA A 1 83 ? 0.992 11.544 0.918 1.00 95.75 83 ALA A N 1
ATOM 612 C CA . ALA A 1 83 ? 0.048 10.436 1.075 1.00 95.75 83 ALA A CA 1
ATOM 613 C C . ALA A 1 83 ? -1.330 10.747 0.442 1.00 95.75 83 ALA A C 1
ATOM 615 O O . ALA A 1 83 ? -1.866 9.939 -0.316 1.00 95.75 83 ALA A O 1
ATOM 616 N N . ARG A 1 84 ? -1.852 11.968 0.634 1.00 95.06 84 ARG A N 1
ATOM 617 C CA . ARG A 1 84 ? -3.100 12.437 -0.004 1.00 95.06 84 ARG A CA 1
ATOM 618 C C . ARG A 1 84 ? -3.017 12.486 -1.526 1.00 95.06 84 ARG A C 1
ATOM 620 O O . ARG A 1 84 ? -3.952 12.075 -2.205 1.00 95.06 84 ARG A O 1
ATOM 627 N N . SER A 1 85 ? -1.902 12.974 -2.064 1.00 93.12 85 SER A N 1
ATOM 628 C CA . SER A 1 85 ? -1.672 13.005 -3.509 1.00 93.12 85 SER A CA 1
ATOM 629 C C . SER A 1 85 ? -1.703 11.598 -4.113 1.00 93.12 85 SER A C 1
ATOM 631 O O . SER A 1 85 ? -2.329 11.421 -5.153 1.00 93.12 85 SER A O 1
ATOM 633 N N . ALA A 1 86 ? -1.098 10.600 -3.460 1.00 93.56 86 ALA A N 1
ATOM 634 C CA . ALA A 1 86 ? -1.152 9.212 -3.925 1.00 93.56 86 ALA A CA 1
ATOM 635 C C . ALA A 1 86 ? -2.557 8.612 -3.803 1.00 93.56 86 ALA A C 1
ATOM 637 O O . ALA A 1 86 ? -3.001 7.938 -4.730 1.00 93.56 86 ALA A O 1
ATOM 638 N N . LEU A 1 87 ? -3.275 8.905 -2.711 1.00 94.94 87 LEU A N 1
ATOM 639 C CA . LEU A 1 87 ? -4.654 8.452 -2.516 1.00 94.94 87 LEU A CA 1
ATOM 640 C C . LEU A 1 87 ? -5.561 8.859 -3.692 1.00 94.94 87 LEU A C 1
ATOM 642 O O . LEU A 1 87 ? -6.366 8.051 -4.158 1.00 94.94 87 LEU A O 1
ATOM 646 N N . THR A 1 88 ? -5.405 10.092 -4.183 1.00 92.44 88 THR A N 1
ATOM 647 C CA . THR A 1 88 ? -6.155 10.611 -5.335 1.00 92.44 88 THR A CA 1
ATOM 648 C C . THR A 1 88 ? -5.602 10.103 -6.664 1.00 92.44 88 THR A C 1
ATOM 650 O O . THR A 1 88 ? -6.364 9.602 -7.484 1.00 92.44 88 THR A O 1
ATOM 653 N N . PHE A 1 89 ? -4.291 10.230 -6.891 1.00 92.00 89 PHE A N 1
ATOM 654 C CA . PHE A 1 89 ? -3.668 9.938 -8.186 1.00 92.00 89 PHE A CA 1
ATOM 655 C C . PHE A 1 89 ? -3.834 8.471 -8.597 1.00 92.00 89 PHE A C 1
ATOM 657 O O . PHE A 1 89 ? -4.150 8.190 -9.748 1.00 92.00 89 PHE A O 1
ATOM 664 N N . TYR A 1 90 ? -3.698 7.548 -7.643 1.00 93.94 90 TYR A N 1
ATOM 665 C CA . TYR A 1 90 ? -3.846 6.110 -7.878 1.00 93.94 90 TYR A CA 1
ATOM 666 C C . TYR A 1 90 ? -5.272 5.594 -7.645 1.00 93.94 90 TYR A C 1
ATOM 668 O O . TYR A 1 90 ? -5.472 4.386 -7.559 1.00 93.94 90 TYR A O 1
ATOM 676 N N . GLY A 1 91 ? -6.266 6.475 -7.480 1.00 95.06 91 GLY A N 1
ATOM 677 C CA . GLY A 1 91 ? -7.664 6.070 -7.290 1.00 95.06 91 GLY A CA 1
ATOM 678 C C . GLY A 1 91 ? -7.934 5.247 -6.022 1.00 95.06 91 GLY A C 1
ATOM 679 O O . GLY A 1 91 ? -8.981 4.613 -5.914 1.00 95.06 91 GLY A O 1
ATOM 680 N N . LEU A 1 92 ? -7.030 5.263 -5.036 1.00 96.44 92 LEU A N 1
ATOM 681 C CA . LEU A 1 92 ? -7.120 4.428 -3.832 1.00 96.44 92 LEU A CA 1
ATOM 682 C C . LEU A 1 92 ? -8.354 4.751 -2.984 1.00 96.44 92 LEU A C 1
ATOM 684 O O . LEU A 1 92 ? -8.913 3.859 -2.354 1.00 96.44 92 LEU A O 1
ATOM 688 N N . LYS A 1 93 ? -8.804 6.014 -2.984 1.00 96.00 93 LYS A N 1
ATOM 689 C CA . LYS A 1 93 ? -10.062 6.409 -2.330 1.00 96.00 93 LYS A CA 1
ATOM 690 C C . LYS A 1 93 ? -11.258 5.678 -2.942 1.00 96.00 93 LYS A C 1
ATOM 692 O O . LYS A 1 93 ? -12.090 5.152 -2.210 1.00 96.00 93 LYS A O 1
ATOM 697 N N . GLN A 1 94 ? -11.339 5.652 -4.272 1.00 95.69 94 GLN A N 1
ATOM 698 C CA . GLN A 1 94 ? -12.442 5.005 -4.977 1.00 95.69 94 GLN A CA 1
ATOM 699 C C . GLN A 1 94 ? -12.384 3.490 -4.779 1.00 95.69 94 GLN A C 1
ATOM 701 O O . GLN A 1 94 ? -13.380 2.897 -4.383 1.00 95.69 94 GLN A O 1
ATOM 706 N N . LEU A 1 95 ? -11.192 2.895 -4.899 1.00 96.25 95 LEU A N 1
ATOM 707 C CA . LEU A 1 95 ? -10.967 1.486 -4.578 1.00 96.25 95 LEU A CA 1
ATOM 708 C C . LEU A 1 95 ? -11.447 1.141 -3.159 1.00 96.25 95 LEU A C 1
ATOM 710 O O . LEU A 1 95 ? -12.138 0.145 -2.964 1.00 96.25 95 LEU A O 1
ATOM 714 N N . ALA A 1 96 ? -11.102 1.967 -2.167 1.00 96.31 96 ALA A N 1
ATOM 715 C CA . ALA A 1 96 ? -11.509 1.757 -0.784 1.00 96.31 96 ALA A CA 1
ATOM 716 C C . ALA A 1 96 ? -13.030 1.797 -0.607 1.00 96.31 96 ALA A C 1
ATOM 718 O O . ALA A 1 96 ? -13.570 0.978 0.132 1.00 96.31 96 ALA A O 1
ATOM 719 N N . LEU A 1 97 ? -13.717 2.722 -1.282 1.00 95.62 97 LEU A N 1
ATOM 720 C CA . LEU A 1 97 ? -15.178 2.815 -1.263 1.00 95.62 97 LEU A CA 1
ATOM 721 C C . LEU A 1 97 ? -15.827 1.604 -1.942 1.00 95.62 97 LEU A C 1
ATOM 723 O O . LEU A 1 97 ? -16.732 0.993 -1.378 1.00 95.62 97 LEU A O 1
ATOM 727 N N . ASP A 1 98 ? -15.334 1.226 -3.120 1.00 95.50 98 ASP A N 1
ATOM 728 C CA . ASP A 1 98 ? -15.909 0.149 -3.930 1.00 95.50 98 ASP A CA 1
ATOM 729 C C . ASP A 1 98 ? -15.716 -1.224 -3.290 1.00 95.50 98 ASP A C 1
ATOM 731 O O . ASP A 1 98 ? -16.565 -2.108 -3.414 1.00 95.50 98 ASP A O 1
ATOM 735 N N . LYS A 1 99 ? -14.588 -1.410 -2.601 1.00 95.00 99 LYS A N 1
ATOM 736 C CA . LYS A 1 99 ? -14.199 -2.685 -1.992 1.00 95.00 99 LYS A CA 1
ATOM 737 C C . LYS A 1 99 ? -14.386 -2.714 -0.476 1.00 95.00 99 LYS A C 1
ATOM 739 O O . LYS A 1 99 ? -14.125 -3.742 0.142 1.00 95.00 99 LYS A O 1
ATOM 744 N N . GLY A 1 100 ? -14.852 -1.617 0.125 1.00 95.69 100 GLY A N 1
ATOM 745 C CA . GLY A 1 100 ? -15.046 -1.501 1.569 1.00 95.69 100 GLY A CA 1
ATOM 746 C C . GLY A 1 100 ? -13.754 -1.723 2.354 1.00 95.69 100 GLY A C 1
ATOM 747 O O . GLY A 1 100 ? -13.754 -2.502 3.301 1.00 95.69 100 GLY A O 1
ATOM 748 N N . LEU A 1 101 ? -12.657 -1.086 1.934 1.00 96.94 101 LEU A N 1
ATOM 749 C CA . LEU A 1 101 ? -11.327 -1.231 2.538 1.00 96.94 101 LEU A CA 1
ATOM 750 C C . LEU A 1 101 ? -11.025 -0.086 3.505 1.00 96.94 101 LEU A C 1
ATOM 752 O O . LEU A 1 101 ? -11.503 1.040 3.343 1.00 96.94 101 LEU A O 1
ATOM 756 N N . VAL A 1 102 ? -10.107 -0.348 4.428 1.00 97.69 102 VAL A N 1
ATOM 757 C CA . VAL A 1 102 ? -9.261 0.699 5.005 1.00 97.69 102 VAL A CA 1
ATOM 758 C C . VAL A 1 102 ? -7.976 0.757 4.195 1.00 97.69 102 VAL A C 1
ATOM 760 O O . VAL A 1 102 ? -7.345 -0.272 3.970 1.00 97.69 102 VAL A O 1
ATOM 763 N N . VAL A 1 103 ? -7.573 1.949 3.760 1.00 98.25 103 VAL A N 1
ATOM 764 C CA . VAL A 1 103 ? -6.311 2.149 3.039 1.00 98.25 103 VAL A CA 1
ATOM 765 C C . VAL A 1 103 ? -5.400 3.045 3.859 1.00 98.25 103 VAL A C 1
ATOM 767 O O . VAL A 1 103 ? -5.740 4.201 4.097 1.00 98.25 103 VAL A O 1
ATOM 770 N N . LEU A 1 104 ? -4.238 2.529 4.257 1.00 98.50 104 LEU A N 1
ATOM 771 C CA . LEU A 1 104 ? -3.138 3.293 4.844 1.00 98.50 104 LEU A CA 1
ATOM 772 C C . LEU A 1 104 ? -2.102 3.578 3.754 1.00 98.50 104 LEU A C 1
ATOM 774 O O . LEU A 1 104 ? -1.537 2.652 3.180 1.00 98.50 104 LEU A O 1
ATOM 778 N N . VAL A 1 105 ? -1.839 4.851 3.471 1.00 98.12 105 V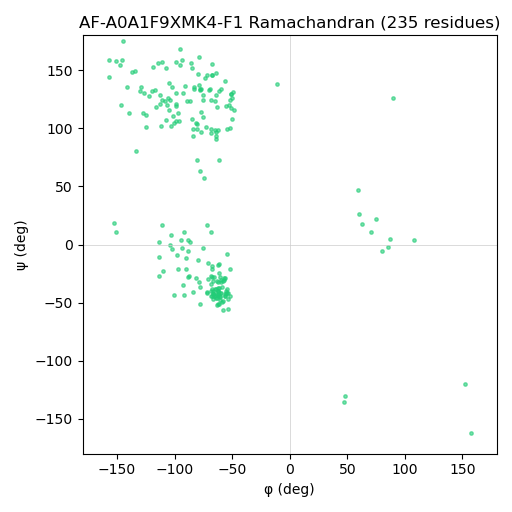AL A N 1
ATOM 779 C CA . VAL A 1 105 ? -0.922 5.288 2.411 1.00 98.12 105 VAL A CA 1
ATOM 780 C C . VAL A 1 105 ? 0.321 5.908 3.038 1.00 98.12 105 VAL A C 1
ATOM 782 O O . VAL A 1 105 ? 0.209 6.872 3.802 1.00 98.12 105 VAL A O 1
ATOM 785 N N . THR A 1 106 ? 1.510 5.402 2.701 1.00 97.88 106 THR A N 1
ATOM 786 C CA . THR A 1 106 ? 2.759 6.040 3.138 1.00 97.88 106 THR A CA 1
ATOM 787 C C . THR A 1 106 ? 3.009 7.333 2.362 1.00 97.88 106 THR A C 1
ATOM 789 O O . THR A 1 106 ? 2.718 7.444 1.171 1.00 97.88 106 THR A O 1
ATOM 792 N N . GLY A 1 107 ? 3.556 8.345 3.034 1.00 95.56 107 GLY A N 1
ATOM 793 C CA . GLY A 1 107 ? 3.883 9.629 2.404 1.00 95.56 107 GLY A CA 1
ATOM 794 C C . GLY A 1 107 ? 5.277 9.700 1.778 1.00 95.56 107 GLY A C 1
ATOM 795 O O . GLY A 1 107 ? 5.610 10.710 1.167 1.00 95.56 107 GLY A O 1
ATOM 796 N N . SER A 1 108 ? 6.096 8.663 1.943 1.00 93.62 108 SER A N 1
ATOM 797 C CA . SER A 1 108 ? 7.484 8.591 1.479 1.00 93.62 108 SER A CA 1
ATOM 798 C C . SER A 1 108 ? 7.825 7.152 1.095 1.00 93.62 108 SER A C 1
ATOM 800 O O . SER A 1 108 ? 7.238 6.207 1.634 1.00 93.62 108 SER A O 1
ATOM 802 N N . SER A 1 109 ? 8.800 6.980 0.205 1.00 92.62 109 SER A N 1
ATOM 803 C CA . SER A 1 109 ? 9.234 5.666 -0.285 1.00 92.62 109 SER A CA 1
ATOM 804 C C . SER A 1 109 ? 9.936 4.825 0.762 1.00 92.62 109 SER A C 1
ATOM 806 O O . SER A 1 109 ? 9.904 3.601 0.693 1.00 92.62 109 SER A O 1
ATOM 808 N N . ASP A 1 110 ? 10.563 5.468 1.736 1.00 91.12 110 ASP A N 1
ATOM 809 C CA . ASP A 1 110 ? 11.398 4.823 2.738 1.00 91.12 110 ASP A CA 1
ATOM 810 C C . ASP A 1 110 ? 10.701 4.649 4.100 1.00 91.12 110 ASP A C 1
ATOM 812 O O . ASP A 1 110 ? 11.260 4.013 4.999 1.00 91.12 110 ASP A O 1
ATOM 816 N N . ILE A 1 111 ? 9.475 5.163 4.240 1.00 95.38 111 ILE A N 1
ATOM 817 C CA . ILE A 1 111 ? 8.648 4.973 5.433 1.00 95.38 111 ILE A CA 1
ATOM 818 C C . ILE A 1 111 ? 8.213 3.510 5.527 1.00 95.38 111 ILE A C 1
ATOM 820 O O . ILE A 1 111 ? 7.600 2.960 4.611 1.00 95.38 111 ILE A O 1
ATOM 824 N N . SER A 1 112 ? 8.517 2.891 6.664 1.00 95.81 112 SER A N 1
ATOM 825 C CA . SER A 1 112 ? 7.976 1.595 7.059 1.00 95.81 112 SER A CA 1
ATOM 826 C C . SER A 1 112 ? 6.632 1.746 7.767 1.00 95.81 112 SER A C 1
ATOM 828 O O . SER A 1 112 ? 6.373 2.777 8.379 1.00 95.81 112 SER A O 1
ATOM 830 N N . VAL A 1 113 ? 5.837 0.680 7.735 1.00 98.06 113 VAL A N 1
ATOM 831 C CA . VAL A 1 113 ? 4.701 0.464 8.630 1.00 98.06 113 VAL A CA 1
ATOM 832 C C . VAL A 1 113 ? 5.029 -0.716 9.533 1.00 98.06 113 VAL A C 1
ATOM 834 O O . VAL A 1 113 ? 5.303 -1.815 9.049 1.00 98.06 113 VAL A O 1
ATOM 837 N N . LEU A 1 114 ? 5.033 -0.474 10.834 1.00 97.75 114 LEU A N 1
ATOM 838 C CA . LEU A 1 114 ? 5.320 -1.455 11.871 1.00 97.75 114 LEU A CA 1
ATOM 839 C C . LEU A 1 114 ? 4.027 -2.090 12.389 1.00 97.75 114 LEU A C 1
ATOM 841 O O . LEU A 1 114 ? 2.959 -1.482 12.317 1.00 97.75 114 LEU A O 1
ATOM 845 N N . GLN A 1 115 ? 4.118 -3.275 13.001 1.00 98.00 115 GLN A N 1
ATOM 846 C CA . GLN A 1 115 ? 2.948 -3.908 13.626 1.00 98.00 115 GLN A CA 1
ATOM 847 C C . GLN A 1 115 ? 2.274 -3.002 14.662 1.00 98.00 115 GLN A C 1
ATOM 849 O O . GLN A 1 115 ? 1.055 -2.895 14.658 1.00 98.00 115 GLN A O 1
ATOM 854 N N . ILE A 1 116 ? 3.049 -2.275 15.473 1.00 97.75 116 ILE A N 1
ATOM 855 C CA . ILE A 1 116 ? 2.494 -1.335 16.459 1.00 97.75 116 ILE A CA 1
ATOM 856 C C . ILE A 1 116 ? 1.660 -0.218 15.809 1.00 97.75 116 ILE A C 1
ATOM 858 O O . ILE A 1 116 ? 0.740 0.319 16.411 1.00 97.75 116 ILE A O 1
ATOM 862 N N . GLU A 1 117 ? 1.948 0.147 14.559 1.00 97.94 117 GLU A N 1
ATOM 863 C CA . GLU A 1 117 ? 1.148 1.125 13.819 1.00 97.94 117 GLU A CA 1
ATOM 864 C C . GLU A 1 117 ? -0.139 0.504 13.269 1.00 97.94 117 GLU A C 1
ATOM 866 O O . GLU A 1 117 ? -1.164 1.178 13.231 1.00 97.94 117 GLU A O 1
ATOM 871 N N . VAL A 1 118 ? -0.119 -0.780 12.905 1.00 98.06 118 VAL A N 1
ATOM 872 C CA . VAL A 1 118 ? -1.343 -1.525 12.582 1.00 98.06 118 VAL A CA 1
ATOM 873 C C . VAL A 1 118 ? -2.223 -1.664 13.825 1.00 98.06 118 VAL A C 1
ATOM 875 O O . VAL A 1 118 ? -3.423 -1.416 13.743 1.00 98.06 118 VAL A O 1
ATOM 878 N N . ASP A 1 119 ? -1.638 -1.992 14.977 1.00 98.06 119 ASP A N 1
ATOM 879 C CA . ASP A 1 119 ? -2.358 -2.134 16.246 1.00 98.06 119 ASP A CA 1
ATOM 880 C C . ASP A 1 119 ? -3.010 -0.819 16.684 1.00 98.06 119 ASP A C 1
ATOM 882 O O . ASP A 1 119 ? -4.181 -0.808 17.070 1.00 98.06 119 ASP A O 1
ATOM 886 N N . ASP A 1 120 ? -2.300 0.301 16.541 1.00 98.06 120 ASP A N 1
ATOM 887 C CA . ASP A 1 120 ? -2.852 1.620 16.845 1.00 98.06 120 ASP A CA 1
ATOM 888 C C . ASP A 1 120 ? -4.015 1.986 15.916 1.00 98.06 120 ASP A C 1
ATOM 890 O O . ASP A 1 120 ? -5.020 2.521 16.382 1.00 98.06 120 ASP A O 1
ATOM 894 N N . LEU A 1 121 ? -3.938 1.640 14.626 1.00 97.19 121 LEU A N 1
ATOM 895 C CA . LEU A 1 121 ? -5.052 1.862 13.703 1.00 97.19 121 LEU A CA 1
ATOM 896 C C . LEU A 1 121 ? -6.260 0.969 14.036 1.00 97.19 121 LEU A C 1
ATOM 898 O O . LEU A 1 121 ? -7.398 1.423 13.961 1.00 97.19 121 LEU A O 1
ATOM 902 N N . GLN A 1 122 ? -6.035 -0.284 14.441 1.00 97.50 122 GLN A N 1
ATOM 903 C CA . GLN A 1 122 ? -7.106 -1.172 14.918 1.00 97.50 122 GLN A CA 1
ATOM 904 C C . GLN A 1 122 ? -7.782 -0.619 16.175 1.00 97.50 122 GLN A C 1
ATOM 906 O O . GLN A 1 122 ? -9.005 -0.688 16.297 1.00 97.50 122 GLN A O 1
ATOM 911 N N . SER A 1 123 ? -6.995 -0.055 17.095 1.00 97.44 123 SER A N 1
ATOM 912 C CA . SER A 1 123 ? -7.493 0.612 18.299 1.00 97.44 123 SER A CA 1
ATOM 913 C C . SER A 1 123 ? -8.342 1.836 17.944 1.00 97.44 123 SER A C 1
ATOM 9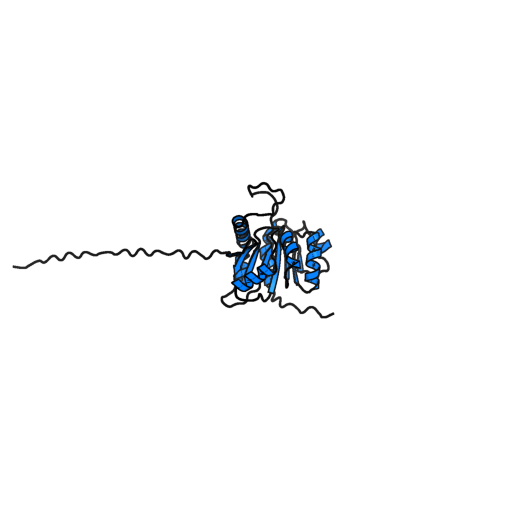15 O O . SER A 1 123 ? -9.462 1.972 18.435 1.00 97.44 123 SER A O 1
ATOM 917 N N . GLU A 1 124 ? -7.864 2.676 17.020 1.00 96.12 124 GLU A N 1
ATOM 918 C CA . GLU A 1 124 ? -8.585 3.863 16.543 1.00 96.12 124 GLU A CA 1
ATOM 919 C C . GLU A 1 124 ? -9.913 3.509 15.852 1.00 96.12 124 GLU A C 1
ATOM 921 O O . GLU A 1 124 ? -10.914 4.203 16.030 1.00 96.12 124 GLU A O 1
ATOM 926 N N . LEU A 1 125 ? -9.948 2.409 15.095 1.00 95.38 125 LEU A N 1
ATOM 927 C CA . LEU A 1 125 ? -11.139 1.962 14.365 1.00 95.38 125 LEU A CA 1
ATOM 928 C C . LEU A 1 125 ? -12.053 1.021 15.167 1.00 95.38 125 LEU A C 1
ATOM 930 O O . LEU A 1 125 ? -13.182 0.761 14.747 1.00 95.38 125 LEU A O 1
ATOM 934 N N . GLY A 1 126 ? -11.593 0.512 16.311 1.00 96.94 126 GLY A N 1
ATOM 935 C CA . GLY A 1 126 ? -12.362 -0.358 17.199 1.00 96.94 126 GLY A CA 1
ATOM 936 C C . GLY A 1 126 ? -12.531 -1.803 16.712 1.00 96.94 126 GLY A C 1
ATOM 937 O O . GLY A 1 126 ? -13.479 -2.473 17.129 1.00 96.94 126 GLY A O 1
ATOM 938 N N . TYR A 1 127 ? -11.662 -2.308 15.828 1.00 96.31 127 TYR A N 1
ATOM 939 C CA . TYR A 1 127 ? -11.688 -3.712 15.396 1.00 96.31 127 TYR A CA 1
ATOM 940 C C . TYR A 1 127 ? -10.341 -4.213 14.858 1.00 96.31 127 TYR A C 1
ATOM 942 O O . TYR A 1 127 ? -9.502 -3.448 14.398 1.00 96.31 127 TYR A O 1
ATOM 950 N N . VAL A 1 128 ? -10.170 -5.538 14.875 1.00 97.12 128 VAL A N 1
ATOM 951 C CA . VAL A 1 128 ? -9.026 -6.236 14.268 1.00 97.12 128 VAL A CA 1
ATOM 952 C C . VAL A 1 128 ? -9.274 -6.442 12.779 1.00 97.12 128 VAL A C 1
ATOM 954 O O . VAL A 1 128 ? -10.352 -6.908 12.392 1.00 97.12 128 VAL A O 1
ATOM 957 N N . PHE A 1 129 ? -8.276 -6.143 11.949 1.00 97.44 129 PHE A N 1
ATOM 958 C CA . PHE A 1 129 ? -8.387 -6.324 10.507 1.00 97.44 129 PHE A CA 1
ATOM 959 C C . PHE A 1 129 ? -8.538 -7.815 10.163 1.00 97.44 129 PHE A C 1
ATOM 961 O O . PHE A 1 129 ? -7.679 -8.624 10.523 1.00 97.44 129 PHE A O 1
ATOM 968 N N . PRO A 1 130 ? -9.602 -8.221 9.443 1.00 96.25 130 PRO A N 1
ATOM 969 C CA . PRO A 1 130 ? -9.788 -9.616 9.049 1.00 96.25 130 PRO A CA 1
ATOM 970 C C . PRO A 1 130 ? -8.733 -10.081 8.036 1.00 96.25 130 PRO A C 1
ATOM 972 O O . PRO A 1 130 ? -8.543 -11.289 7.871 1.00 96.25 130 PRO A O 1
ATOM 975 N N . ARG A 1 131 ? -8.065 -9.131 7.368 1.00 96.38 131 ARG A N 1
ATOM 976 C CA . ARG A 1 131 ? -7.054 -9.337 6.332 1.00 96.38 131 ARG A CA 1
ATOM 977 C C . ARG A 1 131 ? -6.149 -8.108 6.215 1.00 96.38 131 ARG A C 1
ATOM 979 O O . ARG A 1 131 ? -6.648 -6.987 6.330 1.00 96.38 131 ARG A O 1
ATOM 986 N N . VAL A 1 132 ? -4.863 -8.327 5.950 1.00 97.81 132 VAL A N 1
ATOM 987 C CA . VAL A 1 132 ? -3.846 -7.295 5.711 1.00 97.81 132 VAL A CA 1
ATOM 988 C C . VAL A 1 132 ? -3.158 -7.554 4.372 1.00 97.81 132 VAL A C 1
ATOM 990 O O . VAL A 1 132 ? -2.394 -8.507 4.219 1.00 97.81 132 VAL A O 1
ATOM 993 N N . SER A 1 133 ? -3.406 -6.676 3.409 1.00 98.31 133 SER A N 1
ATOM 994 C CA . SER A 1 133 ? -2.783 -6.689 2.087 1.00 98.31 133 SER A CA 1
ATOM 995 C C . SER A 1 133 ? -1.732 -5.585 1.998 1.00 98.31 133 SER A C 1
ATOM 997 O O . SER A 1 133 ? -1.949 -4.461 2.453 1.00 98.31 133 SER A O 1
ATOM 999 N N . LEU A 1 134 ? -0.593 -5.882 1.382 1.00 98.06 134 LEU A N 1
ATOM 1000 C CA . LEU A 1 134 ? 0.493 -4.931 1.163 1.00 98.06 134 LEU A CA 1
ATOM 1001 C C . LEU A 1 134 ? 0.614 -4.657 -0.330 1.00 98.06 134 LEU A C 1
ATOM 1003 O O . LEU A 1 134 ? 0.739 -5.594 -1.110 1.00 98.06 134 LEU A O 1
ATOM 1007 N N . ALA A 1 135 ? 0.634 -3.393 -0.734 1.00 97.75 135 ALA A N 1
ATOM 1008 C CA . ALA A 1 135 ? 0.942 -2.999 -2.102 1.00 97.75 135 ALA A CA 1
ATOM 1009 C C . ALA A 1 135 ? 2.140 -2.060 -2.099 1.00 97.75 135 ALA A C 1
ATOM 1011 O O . ALA A 1 135 ? 2.134 -1.061 -1.384 1.00 97.75 135 ALA A O 1
ATOM 1012 N N . ALA A 1 136 ? 3.162 -2.357 -2.892 1.00 95.19 136 ALA A N 1
ATOM 1013 C CA . ALA A 1 136 ? 4.280 -1.444 -3.085 1.00 95.19 136 ALA A CA 1
ATOM 1014 C C . ALA A 1 136 ? 4.394 -1.069 -4.546 1.00 95.19 136 ALA A C 1
ATOM 1016 O O . ALA A 1 136 ? 4.384 -1.942 -5.414 1.00 95.19 136 ALA A O 1
ATOM 1017 N N . HIS A 1 137 ? 4.525 0.233 -4.773 1.00 93.25 137 HIS A N 1
ATOM 1018 C CA . HIS A 1 137 ? 4.762 0.806 -6.082 1.00 93.25 137 HIS A CA 1
ATOM 1019 C C . HIS A 1 137 ? 6.107 1.513 -6.108 1.00 93.25 137 HIS A C 1
ATOM 1021 O O . HIS A 1 137 ? 6.418 2.277 -5.194 1.00 93.25 137 HIS A O 1
ATOM 1027 N N . SER A 1 138 ? 6.907 1.269 -7.146 1.00 89.25 138 SER A N 1
ATOM 1028 C CA . SER A 1 138 ? 8.159 1.991 -7.386 1.00 89.25 138 SER A CA 1
ATOM 1029 C C . SER A 1 138 ? 9.071 2.106 -6.160 1.00 89.25 138 SER A C 1
ATOM 1031 O O . SER A 1 138 ? 9.338 1.110 -5.495 1.00 89.25 138 SER A O 1
ATOM 1033 N N . GLY A 1 139 ? 9.578 3.287 -5.806 1.00 88.38 139 GLY A N 1
ATOM 1034 C CA . GLY A 1 139 ? 10.421 3.450 -4.613 1.00 88.38 139 GLY A CA 1
ATOM 1035 C C . GLY A 1 139 ? 9.820 2.889 -3.306 1.00 88.38 139 GLY A C 1
ATOM 1036 O O . GLY A 1 139 ? 10.571 2.571 -2.387 1.00 88.38 139 GLY A O 1
ATOM 1037 N N . GLY A 1 140 ? 8.496 2.702 -3.217 1.00 92.44 140 GLY A N 1
ATOM 1038 C CA . GLY A 1 140 ? 7.785 2.206 -2.034 1.00 92.44 140 GLY A CA 1
ATOM 1039 C C . GLY A 1 140 ? 8.193 0.796 -1.605 1.00 92.44 140 GLY A C 1
ATOM 1040 O O . GLY A 1 140 ? 8.008 0.411 -0.450 1.00 92.44 140 GLY A O 1
ATOM 1041 N N . TYR A 1 141 ? 8.846 0.038 -2.487 1.00 91.25 141 TYR A N 1
ATOM 1042 C CA . TYR A 1 141 ? 9.486 -1.221 -2.120 1.00 91.25 141 TYR A CA 1
ATOM 1043 C C . TYR A 1 141 ? 10.517 -1.077 -0.996 1.00 91.25 141 TYR A C 1
ATOM 1045 O O . TYR A 1 141 ? 10.688 -2.017 -0.220 1.00 91.25 141 TYR A O 1
ATOM 1053 N N . VAL A 1 142 ? 11.164 0.086 -0.851 1.00 90.25 142 VAL A N 1
ATOM 1054 C CA . VAL A 1 142 ? 12.088 0.351 0.262 1.00 90.25 142 VAL A CA 1
ATOM 1055 C C . VAL A 1 142 ? 11.340 0.288 1.595 1.00 90.25 142 VAL A C 1
ATOM 1057 O O . VAL A 1 142 ? 11.746 -0.466 2.484 1.00 90.25 142 VAL A O 1
ATOM 1060 N N . GLY A 1 143 ? 10.223 1.006 1.716 1.00 93.00 143 GLY A N 1
ATOM 1061 C CA . GLY A 1 143 ? 9.343 0.993 2.882 1.00 93.00 143 GLY A CA 1
ATOM 1062 C C . GLY A 1 143 ? 8.765 -0.392 3.165 1.00 93.00 143 GLY A C 1
ATOM 1063 O O . GLY A 1 143 ? 8.853 -0.885 4.294 1.00 93.00 143 GLY A O 1
ATOM 1064 N N . LEU A 1 144 ? 8.278 -1.090 2.135 1.00 94.44 144 LEU A N 1
ATOM 1065 C CA . LEU A 1 144 ? 7.768 -2.456 2.289 1.00 94.44 144 LEU A CA 1
ATOM 1066 C C . LEU A 1 144 ? 8.856 -3.417 2.792 1.00 94.44 144 LEU A C 1
ATOM 1068 O O . LEU A 1 144 ? 8.619 -4.196 3.714 1.00 94.44 144 LEU A O 1
ATOM 1072 N N . SER A 1 145 ? 10.082 -3.310 2.270 1.00 91.38 145 SER A N 1
ATOM 1073 C CA . SER A 1 145 ? 11.223 -4.141 2.686 1.00 91.38 145 SER A CA 1
ATOM 1074 C C . SER A 1 145 ? 11.604 -3.980 4.164 1.00 91.38 145 SER A C 1
ATOM 1076 O O . SER A 1 145 ? 12.253 -4.860 4.735 1.00 91.38 145 SER A O 1
ATOM 1078 N N . ARG A 1 146 ? 11.261 -2.836 4.765 1.00 92.44 146 ARG A N 1
ATOM 1079 C CA . ARG A 1 146 ? 11.477 -2.524 6.185 1.00 92.44 146 ARG A CA 1
ATOM 1080 C C . ARG A 1 146 ? 10.289 -2.944 7.050 1.00 92.44 146 ARG A C 1
ATOM 1082 O O . ARG A 1 146 ? 10.454 -3.152 8.242 1.00 92.44 146 ARG A O 1
ATOM 1089 N N . SER A 1 147 ? 9.117 -3.096 6.441 1.00 95.44 147 SER A N 1
ATOM 1090 C CA . SER A 1 147 ? 7.856 -3.381 7.130 1.00 95.44 147 SER A CA 1
ATOM 1091 C C . SER A 1 147 ? 7.573 -4.871 7.249 1.00 95.44 147 SER A C 1
ATOM 1093 O O . SER A 1 147 ? 7.177 -5.350 8.306 1.00 95.44 147 SER A O 1
ATOM 1095 N N . ILE A 1 148 ? 7.798 -5.623 6.168 1.00 94.38 148 ILE A N 1
ATOM 1096 C CA . ILE A 1 148 ? 7.256 -6.976 5.989 1.00 94.38 148 ILE A CA 1
ATOM 1097 C C . ILE A 1 148 ? 7.690 -7.990 7.062 1.00 94.38 148 ILE A C 1
ATOM 1099 O O . ILE A 1 148 ? 6.933 -8.899 7.403 1.00 94.38 148 ILE A O 1
ATOM 1103 N N . GLY A 1 149 ? 8.889 -7.830 7.625 1.00 93.56 149 GLY A N 1
ATOM 1104 C CA . GLY A 1 149 ? 9.389 -8.674 8.717 1.00 93.56 149 GLY A CA 1
ATOM 1105 C C . GLY A 1 149 ? 8.850 -8.296 10.098 1.00 93.56 149 GLY A C 1
ATOM 1106 O O . GLY A 1 149 ? 9.012 -9.062 11.038 1.00 93.56 149 GLY A O 1
ATOM 1107 N N . THR A 1 150 ? 8.222 -7.128 10.228 1.00 95.56 150 THR A N 1
ATOM 1108 C CA . THR A 1 150 ? 7.699 -6.616 11.503 1.00 95.56 150 THR A CA 1
ATOM 1109 C C . THR A 1 150 ? 6.211 -6.890 11.682 1.00 95.56 150 THR A C 1
ATOM 1111 O O . THR A 1 150 ? 5.742 -6.880 12.810 1.00 95.56 150 THR A O 1
ATOM 1114 N N . LEU A 1 151 ? 5.479 -7.130 10.588 1.00 96.94 151 LEU A N 1
ATOM 1115 C CA . LEU A 1 151 ? 4.045 -7.410 10.604 1.00 96.94 151 LEU A CA 1
ATOM 1116 C C . LEU A 1 151 ? 3.773 -8.852 11.046 1.00 96.94 151 LEU A C 1
ATOM 1118 O O . LEU A 1 151 ? 4.386 -9.792 10.540 1.00 96.94 151 LEU A O 1
ATOM 1122 N N . ASN A 1 152 ? 2.814 -9.035 11.947 1.00 95.50 152 ASN A N 1
ATOM 1123 C CA . ASN A 1 152 ? 2.422 -10.354 12.447 1.00 95.50 152 ASN A CA 1
ATOM 1124 C C . ASN A 1 152 ? 1.672 -11.173 11.392 1.00 95.50 152 ASN A C 1
ATOM 1126 O O . ASN A 1 152 ? 1.731 -12.399 11.404 1.00 95.50 152 ASN A O 1
ATOM 1130 N N . ARG A 1 153 ? 0.959 -10.497 10.485 1.00 94.00 153 ARG A N 1
ATOM 1131 C CA . ARG A 1 153 ? 0.151 -11.121 9.439 1.00 94.00 153 ARG A CA 1
ATOM 1132 C C . ARG A 1 153 ? 0.252 -10.334 8.140 1.00 94.00 153 ARG A C 1
ATOM 1134 O O . ARG A 1 153 ? 0.164 -9.109 8.143 1.00 94.00 153 ARG A O 1
ATOM 1141 N N . VAL A 1 154 ? 0.413 -11.066 7.043 1.00 97.00 154 VAL A N 1
ATOM 1142 C CA . VAL A 1 154 ? 0.389 -10.555 5.672 1.00 97.00 154 VAL A CA 1
ATOM 1143 C C . VAL A 1 154 ? -0.362 -11.579 4.837 1.00 97.00 154 VAL A C 1
ATOM 1145 O O . VAL A 1 154 ? 0.111 -12.699 4.681 1.00 97.00 154 VAL A O 1
ATOM 1148 N N . ASP A 1 155 ? -1.535 -11.211 4.337 1.00 96.75 155 ASP A N 1
ATOM 1149 C CA . ASP A 1 155 ? -2.381 -12.103 3.543 1.00 96.75 155 ASP A CA 1
ATOM 1150 C C . ASP A 1 155 ? -2.111 -11.956 2.044 1.00 96.75 155 ASP A C 1
ATOM 1152 O O . ASP A 1 155 ? -2.144 -12.945 1.317 1.00 96.75 155 ASP A O 1
ATOM 1156 N N . ASP A 1 156 ? -1.796 -10.738 1.586 1.00 96.38 156 ASP A N 1
ATOM 1157 C CA . ASP A 1 156 ? -1.449 -10.476 0.188 1.00 96.38 156 ASP A CA 1
ATOM 1158 C C . ASP A 1 156 ? -0.259 -9.553 0.034 1.00 96.38 156 ASP A C 1
ATOM 1160 O O . ASP A 1 156 ? -0.073 -8.600 0.795 1.00 96.38 156 ASP A O 1
ATOM 1164 N N . ILE A 1 157 ? 0.479 -9.782 -1.045 1.00 95.88 157 ILE A N 1
ATOM 1165 C CA . ILE A 1 157 ? 1.547 -8.914 -1.512 1.00 95.88 157 ILE A CA 1
ATOM 1166 C C . ILE A 1 157 ? 1.292 -8.580 -2.981 1.00 95.88 157 ILE A C 1
ATOM 1168 O O . ILE A 1 157 ? 1.357 -9.435 -3.864 1.00 95.88 157 ILE A O 1
ATOM 1172 N N . ILE A 1 158 ? 1.011 -7.310 -3.243 1.00 96.12 158 ILE A N 1
ATOM 1173 C CA . ILE A 1 158 ? 0.696 -6.772 -4.559 1.00 96.12 158 ILE A CA 1
ATOM 1174 C C . ILE A 1 158 ? 1.917 -6.000 -5.055 1.00 96.12 158 ILE A C 1
ATOM 1176 O O . ILE A 1 158 ? 2.360 -5.015 -4.459 1.00 96.12 158 ILE A O 1
ATOM 1180 N N . LEU A 1 159 ? 2.489 -6.498 -6.144 1.00 93.50 159 LEU A N 1
ATOM 1181 C CA . LEU A 1 159 ? 3.758 -6.064 -6.687 1.00 93.50 159 LEU A CA 1
ATOM 1182 C C . LEU A 1 159 ? 3.531 -5.114 -7.871 1.00 93.50 159 LEU A C 1
ATOM 1184 O O . LEU A 1 159 ? 3.188 -5.560 -8.962 1.00 93.50 159 LEU A O 1
ATOM 1188 N N . LEU A 1 160 ? 3.727 -3.813 -7.676 1.00 93.44 160 LEU A N 1
ATOM 1189 C CA . LEU A 1 160 ? 3.467 -2.794 -8.686 1.00 93.44 160 LEU A CA 1
ATOM 1190 C C . LEU A 1 160 ? 4.808 -2.197 -9.134 1.00 93.44 160 LEU A C 1
ATOM 1192 O O . LEU A 1 160 ? 5.411 -1.421 -8.407 1.00 93.44 160 LEU A O 1
ATOM 1196 N N . ASP A 1 161 ? 5.294 -2.617 -10.300 1.00 84.94 161 ASP A N 1
ATOM 1197 C CA . ASP A 1 161 ? 6.490 -2.137 -11.018 1.00 84.94 161 ASP A CA 1
ATOM 1198 C C . ASP A 1 161 ? 7.168 -0.830 -10.517 1.00 84.94 161 ASP A C 1
ATOM 1200 O O . ASP A 1 161 ? 6.463 0.163 -10.337 1.00 84.94 161 ASP A O 1
ATOM 1204 N N . PRO A 1 162 ? 8.523 -0.725 -10.435 1.00 77.56 162 PRO A N 1
ATOM 1205 C CA . PRO A 1 162 ? 9.592 -1.735 -10.541 1.00 77.56 162 PRO A CA 1
ATOM 1206 C C . PRO A 1 162 ? 9.831 -2.603 -9.304 1.00 77.56 162 PRO A C 1
ATOM 1208 O O . PRO A 1 162 ? 9.591 -2.176 -8.191 1.00 77.56 162 PRO A O 1
ATOM 1211 N N . PHE A 1 163 ? 10.497 -3.749 -9.488 1.00 70.44 163 PHE A N 1
ATOM 1212 C CA . PHE A 1 163 ? 10.982 -4.604 -8.392 1.00 70.44 163 PHE A CA 1
ATOM 1213 C C . PHE A 1 163 ? 12.488 -4.438 -8.147 1.00 70.44 163 PHE A C 1
ATOM 1215 O O . PHE A 1 163 ? 13.273 -4.496 -9.097 1.00 70.44 163 PHE A O 1
ATOM 1222 N N . TYR A 1 164 ? 12.915 -4.328 -6.884 1.00 70.06 164 TYR A N 1
ATOM 1223 C CA . TYR A 1 164 ? 14.338 -4.328 -6.505 1.00 70.06 164 TYR A CA 1
ATOM 1224 C C . TYR A 1 164 ? 14.835 -5.728 -6.101 1.00 70.06 164 TYR A C 1
ATOM 1226 O O . TYR A 1 164 ? 14.061 -6.604 -5.718 1.00 70.06 164 TYR A O 1
ATOM 1234 N N . THR A 1 165 ? 16.140 -5.974 -6.237 1.00 68.75 165 THR A N 1
ATOM 1235 C CA . THR A 1 165 ? 16.740 -7.312 -6.072 1.00 68.75 165 THR A CA 1
ATOM 1236 C C . THR A 1 165 ? 16.767 -7.777 -4.616 1.00 68.75 165 THR A C 1
ATOM 1238 O O . THR A 1 165 ? 16.487 -8.935 -4.321 1.00 68.75 165 THR A O 1
ATOM 1241 N N . ASP A 1 166 ? 17.081 -6.864 -3.700 1.00 71.50 166 ASP A N 1
ATOM 1242 C CA . ASP A 1 166 ? 17.066 -7.066 -2.249 1.00 71.50 166 ASP 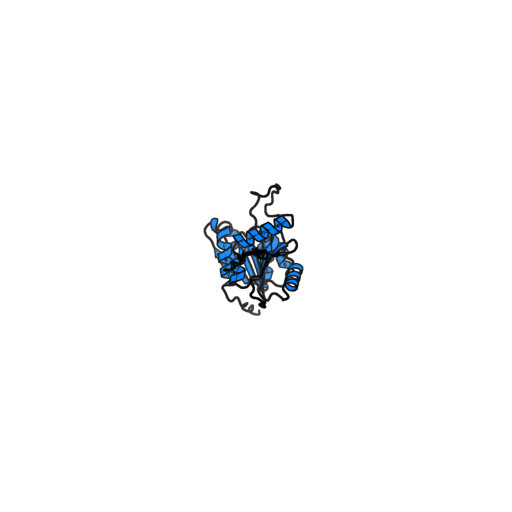A CA 1
ATOM 1243 C C . ASP A 1 166 ? 15.647 -7.304 -1.714 1.00 71.50 166 ASP A C 1
ATOM 1245 O O . ASP A 1 166 ? 15.446 -8.009 -0.724 1.00 71.50 166 ASP A O 1
ATOM 1249 N N . PHE A 1 167 ? 14.650 -6.762 -2.408 1.00 77.88 167 PHE A N 1
ATOM 1250 C CA . PHE A 1 167 ? 13.255 -6.888 -2.036 1.00 77.88 167 PHE A CA 1
ATOM 1251 C C . PHE A 1 167 ? 12.714 -8.316 -2.183 1.00 77.88 167 PHE A C 1
ATOM 1253 O O . PHE A 1 167 ? 12.035 -8.824 -1.290 1.00 77.88 167 PHE A O 1
ATOM 1260 N N . ALA A 1 168 ? 13.032 -8.994 -3.285 1.00 79.44 168 ALA A N 1
ATOM 1261 C CA . ALA A 1 168 ? 12.476 -10.316 -3.555 1.00 79.44 168 ALA A CA 1
ATOM 1262 C C . ALA A 1 168 ? 12.849 -11.358 -2.489 1.00 79.44 168 ALA A C 1
ATOM 1264 O O . ALA A 1 168 ? 12.021 -12.184 -2.101 1.00 79.44 168 ALA A O 1
ATOM 1265 N N . ALA A 1 169 ? 14.078 -11.278 -1.971 1.00 85.31 169 ALA A N 1
ATOM 1266 C CA . ALA A 1 169 ? 14.546 -12.135 -0.886 1.00 85.31 169 ALA A CA 1
ATOM 1267 C C . ALA A 1 169 ? 13.735 -11.936 0.406 1.00 85.31 169 ALA A C 1
ATOM 1269 O O . ALA A 1 169 ? 13.530 -12.890 1.149 1.00 85.31 169 ALA A O 1
ATOM 1270 N N . LYS A 1 170 ? 13.239 -10.717 0.654 1.00 87.06 170 LYS A N 1
ATOM 1271 C CA . LYS A 1 170 ? 12.474 -10.375 1.859 1.00 87.06 170 LYS A CA 1
ATOM 1272 C C . LYS A 1 170 ? 11.002 -10.766 1.782 1.00 87.06 170 LYS A C 1
ATOM 1274 O O . LYS A 1 170 ? 10.414 -11.043 2.822 1.00 87.06 170 LYS A O 1
ATOM 1279 N N . ILE A 1 171 ? 10.401 -10.806 0.589 1.00 88.94 171 ILE A N 1
ATOM 1280 C CA . ILE A 1 171 ? 8.995 -11.227 0.461 1.00 88.94 171 ILE A CA 1
ATOM 1281 C C . ILE A 1 171 ? 8.801 -12.720 0.300 1.00 88.94 171 ILE A C 1
ATOM 1283 O O . ILE A 1 171 ? 7.743 -13.231 0.658 1.00 88.94 171 ILE A O 1
ATOM 1287 N N . ARG A 1 172 ? 9.802 -13.418 -0.246 1.00 90.19 172 ARG A N 1
ATOM 1288 C CA . ARG A 1 172 ? 9.711 -14.854 -0.503 1.00 90.19 172 ARG A CA 1
ATOM 1289 C C . ARG A 1 172 ? 9.265 -15.642 0.740 1.00 90.19 172 ARG A C 1
ATOM 1291 O O . ARG A 1 172 ? 8.371 -16.463 0.567 1.00 90.19 172 ARG A O 1
ATOM 1298 N N . PRO A 1 173 ? 9.786 -15.394 1.961 1.00 92.19 173 PRO A N 1
ATOM 1299 C CA . PRO A 1 173 ? 9.319 -16.094 3.158 1.00 92.19 173 PRO A CA 1
ATOM 1300 C C . PRO A 1 173 ? 7.811 -15.959 3.387 1.00 92.19 173 PRO A C 1
ATOM 1302 O O . PRO A 1 173 ? 7.149 -16.965 3.589 1.00 92.19 173 PRO A O 1
ATOM 1305 N N . ARG A 1 174 ? 7.241 -14.755 3.238 1.00 93.38 174 ARG A N 1
ATOM 1306 C CA . ARG A 1 174 ? 5.796 -14.535 3.425 1.00 93.38 174 ARG A CA 1
ATOM 1307 C C . ARG A 1 174 ? 4.942 -15.273 2.404 1.00 93.38 174 ARG A C 1
ATOM 1309 O O . ARG A 1 174 ? 3.894 -15.798 2.751 1.00 93.38 174 ARG A O 1
ATOM 1316 N N . ILE A 1 1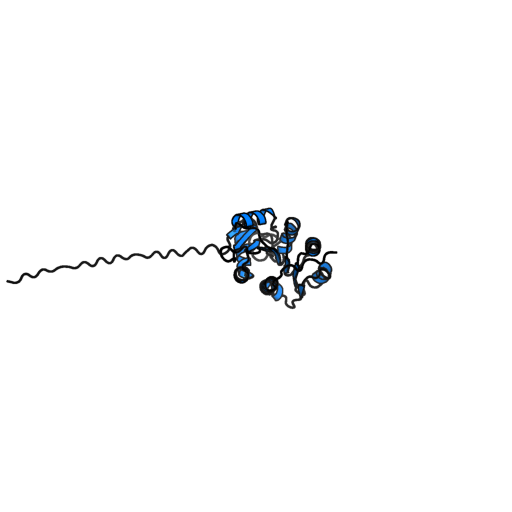75 ? 5.401 -15.335 1.157 1.00 91.69 175 ILE A N 1
ATOM 1317 C CA . ILE A 1 175 ? 4.712 -16.099 0.109 1.00 91.69 175 ILE A CA 1
ATOM 1318 C C . ILE A 1 175 ? 4.749 -17.597 0.437 1.00 91.69 175 ILE A C 1
ATOM 1320 O O . ILE A 1 175 ? 3.736 -18.278 0.319 1.00 91.69 175 ILE A O 1
ATOM 1324 N N . LEU A 1 176 ? 5.894 -18.107 0.903 1.00 90.81 176 LEU A N 1
ATOM 1325 C CA . LEU A 1 176 ? 6.028 -19.504 1.336 1.00 90.81 176 LEU A CA 1
ATOM 1326 C C . LEU A 1 176 ? 5.213 -19.815 2.605 1.00 90.81 176 LEU A C 1
ATOM 1328 O O . LEU A 1 176 ? 4.772 -20.946 2.772 1.00 90.81 176 LEU A O 1
ATOM 1332 N N . GLU A 1 177 ? 4.976 -18.820 3.463 1.00 92.00 177 GLU A N 1
ATOM 1333 C CA . GLU A 1 177 ? 4.065 -18.884 4.619 1.00 92.00 177 GLU A CA 1
ATOM 1334 C C . GLU A 1 177 ? 2.575 -18.817 4.222 1.00 92.00 177 GLU A C 1
ATOM 1336 O O . GLU A 1 177 ? 1.707 -18.941 5.083 1.00 92.00 177 GLU A O 1
ATOM 1341 N N . GLY A 1 178 ? 2.262 -18.649 2.932 1.00 92.19 178 GLY A N 1
ATOM 1342 C CA . GLY A 1 178 ? 0.900 -18.697 2.397 1.00 92.19 178 GLY A CA 1
ATOM 1343 C C . GLY A 1 178 ? 0.310 -17.353 1.969 1.00 92.19 178 GLY A C 1
ATOM 1344 O O . GLY A 1 178 ? -0.846 -17.324 1.547 1.00 92.19 178 GLY A O 1
ATOM 1345 N N . ALA A 1 179 ? 1.063 -16.248 2.031 1.00 94.56 179 ALA A N 1
ATOM 1346 C CA . ALA A 1 179 ? 0.596 -14.974 1.487 1.00 94.56 179 ALA A CA 1
ATOM 1347 C C . ALA A 1 179 ? 0.407 -15.079 -0.034 1.00 94.56 179 ALA A C 1
ATOM 1349 O O . ALA A 1 179 ? 1.326 -15.468 -0.765 1.00 94.56 179 ALA A O 1
ATOM 1350 N N . ALA A 1 180 ? -0.762 -14.681 -0.534 1.00 94.38 180 ALA A N 1
ATOM 1351 C CA . ALA A 1 180 ? -0.988 -14.601 -1.968 1.00 94.38 180 ALA A CA 1
ATOM 1352 C C . ALA A 1 180 ? -0.124 -13.484 -2.568 1.00 94.38 180 ALA A C 1
ATOM 1354 O O . ALA A 1 180 ? 0.108 -12.443 -1.950 1.00 94.38 180 ALA A O 1
ATOM 1355 N N . CYS A 1 181 ? 0.347 -13.671 -3.799 1.00 93.38 181 CYS A N 1
ATOM 1356 C CA . CYS A 1 181 ? 1.078 -12.629 -4.508 1.00 93.38 181 CYS A CA 1
ATOM 1357 C C . CYS A 1 181 ? 0.514 -12.384 -5.904 1.00 93.38 181 CYS A C 1
ATOM 1359 O O . CYS A 1 181 ? 0.216 -13.312 -6.659 1.00 93.38 181 CYS A O 1
ATOM 1361 N N . SER A 1 182 ? 0.380 -11.108 -6.249 1.00 94.75 182 SER A N 1
ATOM 1362 C CA . SER A 1 182 ? -0.105 -10.637 -7.549 1.00 94.75 182 SER A CA 1
ATOM 1363 C C . SER A 1 182 ? 0.613 -9.351 -7.950 1.00 94.75 182 SER A C 1
ATOM 1365 O O . SER A 1 182 ? 1.431 -8.849 -7.181 1.00 94.75 182 SER A O 1
ATOM 1367 N N . GLY A 1 183 ? 0.373 -8.823 -9.149 1.00 94.25 183 GLY A N 1
ATOM 1368 C CA . GLY A 1 183 ? 0.980 -7.557 -9.546 1.00 94.25 183 GLY A CA 1
ATOM 1369 C C . GLY A 1 183 ? 1.075 -7.330 -11.045 1.00 94.25 183 GLY A C 1
ATOM 1370 O O . GLY A 1 183 ? 0.456 -8.030 -11.846 1.00 94.25 183 GLY A O 1
ATOM 1371 N N . PHE A 1 184 ? 1.936 -6.394 -11.428 1.00 94.44 184 PHE A N 1
ATOM 1372 C CA . PHE A 1 184 ? 2.342 -6.212 -12.814 1.00 94.44 184 PHE A CA 1
ATOM 1373 C C . PHE A 1 184 ? 3.802 -5.764 -12.932 1.00 94.44 184 PHE A C 1
ATOM 1375 O O . PHE A 1 184 ? 4.370 -5.199 -11.997 1.00 94.44 184 PHE A O 1
ATOM 1382 N N . TYR A 1 185 ? 4.402 -5.989 -14.101 1.00 92.56 185 TYR A N 1
ATOM 1383 C CA . TYR A 1 185 ? 5.720 -5.452 -14.448 1.00 92.56 185 TYR A CA 1
ATOM 1384 C C . TYR A 1 185 ? 5.747 -4.861 -15.852 1.00 92.56 185 TYR A C 1
ATOM 1386 O O . TYR A 1 185 ? 5.061 -5.342 -16.752 1.00 92.56 185 TYR A O 1
ATOM 1394 N N . THR A 1 186 ? 6.586 -3.850 -16.059 1.00 90.62 186 THR A N 1
ATOM 1395 C CA . THR A 1 186 ? 6.852 -3.262 -17.380 1.00 90.62 186 THR A CA 1
ATOM 1396 C C . THR A 1 186 ? 8.105 -3.884 -18.012 1.00 90.62 186 THR A C 1
ATOM 1398 O O . THR A 1 186 ? 8.886 -4.554 -17.319 1.00 90.62 186 THR A O 1
ATOM 1401 N N . PRO A 1 187 ? 8.386 -3.666 -19.314 1.00 88.12 187 PRO A N 1
ATOM 1402 C CA . PRO A 1 187 ? 9.558 -4.255 -19.967 1.00 88.12 187 PRO A CA 1
ATOM 1403 C C . PRO A 1 187 ? 10.881 -3.900 -19.271 1.00 88.12 187 PRO A C 1
ATOM 1405 O O . PRO A 1 187 ? 11.801 -4.719 -19.253 1.00 88.12 187 PRO A O 1
ATOM 1408 N N . HIS A 1 188 ? 10.948 -2.733 -18.614 1.00 83.06 188 HIS A N 1
ATOM 1409 C CA . HIS A 1 188 ? 12.095 -2.306 -17.809 1.00 83.06 188 HIS A CA 1
ATOM 1410 C C . HIS A 1 188 ? 12.449 -3.300 -16.685 1.00 83.06 188 HIS A C 1
ATOM 1412 O O . HIS A 1 188 ? 13.620 -3.451 -16.336 1.00 83.06 188 HIS A O 1
ATOM 1418 N N . ASN A 1 189 ? 11.463 -4.021 -16.140 1.00 85.62 189 ASN A N 1
ATOM 1419 C CA . ASN A 1 189 ? 11.640 -4.920 -14.996 1.00 85.62 189 ASN A CA 1
ATOM 1420 C C . ASN A 1 189 ? 11.436 -6.398 -15.321 1.00 85.62 189 ASN A C 1
ATOM 1422 O O . ASN A 1 189 ? 11.611 -7.239 -14.438 1.00 85.62 189 ASN A O 1
ATOM 1426 N N . ALA A 1 190 ? 11.163 -6.743 -16.580 1.00 87.25 190 ALA A N 1
ATOM 1427 C CA . ALA A 1 190 ? 10.919 -8.119 -17.007 1.00 87.25 190 ALA A CA 1
ATOM 1428 C C . ALA A 1 190 ? 12.047 -9.083 -16.600 1.00 87.25 190 ALA A C 1
ATOM 1430 O O . ALA A 1 190 ? 11.786 -10.189 -16.124 1.00 87.25 190 ALA A O 1
ATOM 1431 N N . LYS A 1 191 ? 13.313 -8.659 -16.735 1.00 86.94 191 LYS A N 1
ATOM 1432 C CA . LYS A 1 191 ? 14.469 -9.470 -16.317 1.00 86.94 191 LYS A CA 1
ATOM 1433 C C . LYS A 1 191 ? 14.477 -9.710 -14.805 1.00 86.94 191 LYS A C 1
ATOM 1435 O O . LYS A 1 191 ? 14.673 -10.844 -14.380 1.00 86.94 191 LYS A O 1
ATOM 1440 N N . ARG A 1 192 ? 14.237 -8.667 -14.001 1.00 84.62 192 ARG A N 1
ATOM 1441 C CA . ARG A 1 192 ? 14.196 -8.772 -12.532 1.00 84.62 192 ARG A CA 1
ATOM 1442 C C . ARG A 1 192 ? 13.037 -9.661 -12.089 1.00 84.62 192 ARG A C 1
ATOM 1444 O O . ARG A 1 192 ? 13.240 -10.554 -11.275 1.00 84.62 192 ARG A O 1
ATOM 1451 N N . TYR A 1 193 ? 11.857 -9.487 -12.685 1.00 85.62 193 TYR A N 1
ATOM 1452 C CA . TYR A 1 193 ? 10.712 -10.354 -12.423 1.00 85.62 193 TYR A CA 1
ATOM 1453 C C . TYR A 1 193 ? 11.062 -11.834 -12.635 1.00 85.62 193 TYR A C 1
ATOM 1455 O O . TYR A 1 193 ? 10.959 -12.642 -11.711 1.00 85.62 193 TYR A O 1
ATOM 1463 N N . LYS A 1 194 ? 11.565 -12.161 -13.834 1.00 86.50 194 LYS A N 1
ATOM 1464 C CA . LYS A 1 194 ? 11.968 -13.523 -14.203 1.00 86.50 194 LYS A CA 1
ATOM 1465 C C . LYS A 1 194 ? 13.062 -14.088 -13.305 1.00 86.50 194 LYS A C 1
ATOM 1467 O O . LYS A 1 194 ? 13.097 -15.285 -13.105 1.00 86.50 194 LYS A O 1
ATOM 1472 N N . GLN A 1 195 ? 13.968 -13.262 -12.795 1.00 86.31 195 GLN A N 1
ATOM 1473 C CA . GLN A 1 195 ? 15.069 -13.748 -11.971 1.00 86.31 195 GLN A CA 1
ATOM 1474 C C . GLN A 1 195 ? 14.638 -14.062 -10.535 1.00 86.31 195 GLN A C 1
ATOM 1476 O O . GLN A 1 195 ? 15.155 -15.004 -9.937 1.00 86.31 195 GLN A O 1
ATOM 1481 N N . TYR A 1 196 ? 13.729 -13.269 -9.967 1.00 83.69 196 TYR A N 1
ATOM 1482 C CA . TYR A 1 196 ? 13.494 -13.302 -8.523 1.00 83.69 196 TYR A CA 1
ATOM 1483 C C . TYR A 1 196 ? 12.118 -13.817 -8.100 1.00 83.69 196 TYR A C 1
ATOM 1485 O O . TYR A 1 196 ? 11.990 -14.373 -7.006 1.00 83.69 196 TYR A O 1
ATOM 1493 N N . PHE A 1 197 ? 11.108 -13.662 -8.957 1.00 81.38 197 PHE A N 1
ATOM 1494 C CA . PHE A 1 197 ? 9.718 -14.005 -8.643 1.00 81.38 197 PHE A CA 1
ATOM 1495 C C . PHE A 1 197 ? 9.187 -15.177 -9.475 1.00 81.38 197 PHE A C 1
ATOM 1497 O O . PHE A 1 197 ? 8.139 -15.733 -9.143 1.00 81.38 197 PHE A O 1
ATOM 1504 N N . SER A 1 198 ? 9.911 -15.605 -10.518 1.00 79.25 198 SER A N 1
ATOM 1505 C CA . SER A 1 198 ? 9.565 -16.830 -11.243 1.00 79.25 198 SER A CA 1
ATOM 1506 C C . SER A 1 198 ? 9.584 -18.030 -10.297 1.00 79.25 198 SER A C 1
ATOM 1508 O O . SER A 1 198 ? 10.536 -18.202 -9.534 1.00 79.25 198 SER A O 1
ATOM 1510 N N . GLY A 1 199 ? 8.557 -18.874 -10.369 1.00 82.88 199 GLY A N 1
ATOM 1511 C CA . GLY A 1 199 ? 8.447 -20.070 -9.532 1.00 82.88 199 GLY A CA 1
ATOM 1512 C C . GLY A 1 199 ? 7.834 -19.838 -8.148 1.00 82.88 199 GLY A C 1
ATOM 1513 O O . GLY A 1 199 ? 7.630 -20.808 -7.433 1.00 82.88 199 GLY A O 1
ATOM 1514 N N . LEU A 1 200 ? 7.482 -18.597 -7.782 1.00 84.12 200 LEU A N 1
ATOM 1515 C CA . LEU A 1 200 ? 6.759 -18.300 -6.533 1.00 84.12 200 LEU A CA 1
ATOM 1516 C C . LEU A 1 200 ? 5.228 -18.401 -6.662 1.00 84.12 200 LEU A C 1
ATOM 1518 O O . LEU A 1 200 ? 4.517 -18.085 -5.719 1.00 84.12 200 LEU A O 1
ATOM 1522 N N . GLY A 1 201 ? 4.707 -18.782 -7.833 1.00 87.25 201 GLY A N 1
ATOM 1523 C CA . GLY A 1 201 ? 3.260 -18.874 -8.073 1.00 87.25 201 GLY A CA 1
ATOM 1524 C C . GLY A 1 201 ? 2.526 -17.526 -8.138 1.00 87.25 201 GLY A C 1
ATOM 1525 O O . GLY A 1 201 ? 1.299 -17.507 -8.159 1.00 87.25 201 GLY A O 1
ATOM 1526 N N . CYS A 1 202 ? 3.247 -16.400 -8.188 1.00 89.31 202 CYS A N 1
ATOM 1527 C CA . CYS A 1 202 ? 2.628 -15.076 -8.195 1.00 89.31 202 CYS A CA 1
ATOM 1528 C C . CYS A 1 202 ? 1.869 -14.775 -9.493 1.00 89.31 202 CYS A C 1
ATOM 1530 O O . CYS A 1 202 ? 2.410 -14.929 -10.591 1.00 89.31 202 CYS A O 1
ATOM 1532 N N . GLN A 1 203 ? 0.655 -14.239 -9.356 1.00 92.06 203 GLN A N 1
ATOM 1533 C CA . GLN A 1 203 ? -0.193 -13.773 -10.457 1.00 92.06 203 GLN A CA 1
ATOM 1534 C C . GLN A 1 203 ? 0.248 -12.375 -10.916 1.00 92.06 203 GLN A C 1
ATOM 1536 O O . GLN A 1 203 ? -0.395 -11.375 -10.601 1.00 92.06 203 GLN A O 1
ATOM 1541 N N . VAL A 1 204 ? 1.393 -12.291 -11.598 1.00 90.06 204 VAL A N 1
ATOM 1542 C CA . VAL A 1 204 ? 1.962 -11.015 -12.061 1.00 90.06 204 VAL A CA 1
ATOM 1543 C C . VAL A 1 204 ? 1.836 -10.890 -13.574 1.00 90.06 204 VAL A C 1
ATOM 1545 O O . VAL A 1 204 ? 2.343 -11.726 -14.323 1.00 90.06 204 VAL A O 1
ATOM 1548 N N . GLU A 1 205 ? 1.189 -9.820 -14.024 1.00 91.62 205 GLU A N 1
ATOM 1549 C CA . GLU A 1 205 ? 0.926 -9.568 -15.439 1.00 91.62 205 GLU A CA 1
ATOM 1550 C C . GLU A 1 205 ? 2.045 -8.746 -16.096 1.00 91.62 205 GLU A C 1
ATOM 1552 O O . GLU A 1 205 ? 2.526 -7.748 -15.557 1.00 91.62 205 GLU A O 1
ATOM 1557 N N . ALA A 1 206 ? 2.457 -9.149 -17.298 1.00 91.88 206 ALA A N 1
ATOM 1558 C CA . ALA A 1 206 ? 3.375 -8.361 -18.111 1.00 91.88 206 ALA A CA 1
ATOM 1559 C C . ALA A 1 206 ? 2.624 -7.202 -18.783 1.00 91.88 206 ALA A C 1
ATOM 1561 O O . ALA A 1 206 ? 1.567 -7.404 -19.382 1.00 91.88 206 ALA A O 1
ATOM 1562 N N . ARG A 1 207 ? 3.197 -6.002 -18.730 1.00 93.19 207 ARG A N 1
ATOM 1563 C CA . ARG A 1 207 ? 2.718 -4.798 -19.420 1.00 93.19 207 ARG A CA 1
ATOM 1564 C C . ARG A 1 207 ? 3.718 -4.360 -20.482 1.00 93.19 207 ARG A C 1
ATOM 1566 O O . ARG A 1 207 ? 4.894 -4.722 -20.419 1.00 93.19 207 ARG A O 1
ATOM 1573 N N . THR A 1 208 ? 3.252 -3.627 -21.489 1.00 86.75 208 THR A N 1
ATOM 1574 C CA . THR A 1 208 ? 4.003 -3.411 -22.738 1.00 86.75 208 THR A CA 1
ATOM 1575 C C . THR A 1 208 ? 4.516 -1.986 -22.915 1.00 86.75 208 THR A C 1
ATOM 1577 O O . THR A 1 208 ? 5.483 -1.787 -23.646 1.00 86.75 208 THR A O 1
ATOM 1580 N N . GLY A 1 209 ? 3.912 -0.994 -22.261 1.00 81.38 209 GLY A N 1
ATOM 1581 C CA . GLY A 1 209 ? 4.260 0.420 -22.389 1.00 81.38 209 GLY A CA 1
ATOM 1582 C C . GLY A 1 209 ? 4.975 0.985 -21.162 1.00 81.38 209 GLY A C 1
ATOM 1583 O O . GLY A 1 209 ? 4.749 0.563 -20.036 1.00 81.38 209 GLY A O 1
ATOM 1584 N N . ALA A 1 210 ? 5.813 2.005 -21.355 1.00 70.75 210 ALA A N 1
ATOM 1585 C CA . ALA A 1 210 ? 6.380 2.765 -20.235 1.00 70.75 210 ALA A CA 1
ATOM 1586 C C . ALA A 1 210 ? 5.303 3.561 -19.469 1.00 70.75 210 ALA A C 1
ATOM 1588 O O . ALA A 1 210 ? 5.388 3.702 -18.253 1.00 70.75 210 ALA A O 1
ATOM 1589 N N . ALA A 1 211 ? 4.254 4.017 -20.167 1.00 78.25 211 ALA A N 1
ATOM 1590 C CA . ALA A 1 211 ? 3.084 4.653 -19.555 1.00 78.25 211 ALA A CA 1
ATOM 1591 C C . ALA A 1 211 ? 2.321 3.710 -18.606 1.00 78.25 211 ALA A C 1
ATOM 1593 O O . ALA A 1 211 ? 1.566 4.172 -17.751 1.00 78.25 211 ALA A O 1
ATOM 1594 N N . ASP A 1 212 ? 2.551 2.397 -18.714 1.00 83.56 212 ASP A N 1
ATOM 1595 C CA . ASP A 1 212 ? 1.905 1.415 -17.853 1.00 83.56 212 ASP A CA 1
ATOM 1596 C C . ASP A 1 212 ? 2.425 1.459 -16.410 1.00 83.56 212 ASP A C 1
ATOM 1598 O O . ASP A 1 212 ? 1.758 0.951 -15.517 1.00 83.56 212 ASP A O 1
ATOM 1602 N N . HIS A 1 213 ? 3.577 2.095 -16.167 1.00 84.75 213 HIS A N 1
ATOM 1603 C CA . HIS A 1 213 ? 4.184 2.207 -14.840 1.00 84.75 213 HIS A CA 1
ATOM 1604 C C . HIS A 1 213 ? 3.241 2.822 -13.792 1.00 84.75 213 HIS A C 1
ATOM 1606 O O . HIS A 1 213 ? 3.171 2.337 -12.665 1.00 84.75 213 HIS A O 1
ATOM 1612 N N . GLU A 1 214 ? 2.507 3.868 -14.173 1.00 87.25 214 GLU A N 1
ATOM 1613 C CA . GLU A 1 214 ? 1.555 4.561 -13.296 1.00 87.25 214 GLU A CA 1
ATOM 1614 C C . GLU A 1 214 ? 0.114 4.109 -13.579 1.00 87.25 214 GLU A C 1
ATOM 1616 O O . GLU A 1 214 ? -0.651 3.813 -12.662 1.00 87.25 214 GLU A O 1
ATOM 1621 N N . ASN A 1 215 ? -0.249 3.992 -14.862 1.00 88.38 215 ASN A N 1
ATOM 1622 C CA . ASN A 1 215 ? -1.636 3.785 -15.290 1.00 88.38 215 ASN A CA 1
ATOM 1623 C C . ASN A 1 215 ? -2.211 2.418 -14.889 1.00 88.38 215 ASN A C 1
ATOM 1625 O O . ASN A 1 215 ? -3.430 2.268 -14.826 1.00 88.38 215 ASN A O 1
ATOM 1629 N N . TRP A 1 216 ? -1.362 1.424 -14.609 1.00 91.62 216 TRP A N 1
ATOM 1630 C CA . TRP A 1 216 ? -1.812 0.090 -14.204 1.00 91.62 216 TRP A CA 1
ATOM 1631 C C . TRP A 1 216 ? -1.911 -0.131 -12.701 1.00 91.62 216 TRP A C 1
ATOM 1633 O O . TRP A 1 216 ? -2.394 -1.188 -12.296 1.00 91.62 216 TRP A O 1
ATOM 1643 N N . VAL A 1 217 ? -1.531 0.841 -11.867 1.00 93.50 217 VAL A N 1
ATOM 1644 C CA . VAL A 1 217 ? -1.661 0.708 -10.409 1.00 93.50 217 VAL A CA 1
ATOM 1645 C C . VAL A 1 217 ? -3.116 0.454 -10.009 1.00 93.50 217 VAL A C 1
ATOM 1647 O O . VAL A 1 217 ? -3.404 -0.573 -9.395 1.00 93.50 217 VAL A O 1
ATOM 1650 N N . ALA A 1 218 ? -4.040 1.337 -10.398 1.00 93.62 218 ALA A N 1
ATOM 1651 C CA . ALA A 1 218 ? -5.451 1.206 -10.034 1.00 93.62 218 ALA A CA 1
ATOM 1652 C C . ALA A 1 218 ? -6.098 -0.073 -10.609 1.00 93.62 218 ALA A C 1
ATOM 1654 O O . ALA A 1 218 ? -6.602 -0.867 -9.812 1.00 93.62 218 ALA A O 1
ATOM 1655 N N . PRO A 1 219 ? -6.003 -0.374 -11.923 1.00 94.25 219 PRO A N 1
ATOM 1656 C CA . PRO A 1 219 ? -6.563 -1.613 -12.469 1.00 94.25 219 PRO A CA 1
ATOM 1657 C C . PRO A 1 219 ? -5.984 -2.889 -11.836 1.00 94.25 219 PRO A C 1
ATOM 1659 O O . PRO A 1 219 ? -6.703 -3.866 -11.628 1.00 94.25 219 PRO A O 1
ATOM 1662 N N . CYS A 1 220 ? -4.687 -2.904 -11.503 1.00 94.56 220 CYS A N 1
ATOM 1663 C CA . CYS A 1 220 ? -4.072 -4.051 -10.836 1.00 94.56 220 CYS A CA 1
ATOM 1664 C C . CYS A 1 220 ? -4.628 -4.250 -9.420 1.00 94.56 220 CYS A C 1
ATOM 1666 O O . CYS A 1 220 ? -4.888 -5.384 -9.012 1.00 94.56 220 CYS A O 1
ATOM 1668 N N . LEU A 1 221 ? -4.817 -3.164 -8.668 1.00 95.19 221 LEU A N 1
ATOM 1669 C CA . LEU A 1 221 ? -5.417 -3.225 -7.339 1.00 95.19 221 LEU A CA 1
ATOM 1670 C C . LEU A 1 221 ? -6.887 -3.659 -7.415 1.00 95.19 221 LEU A C 1
ATOM 1672 O O . LEU A 1 221 ? -7.304 -4.527 -6.653 1.00 95.19 221 LEU A O 1
ATOM 1676 N N . GLU A 1 222 ? -7.660 -3.135 -8.365 1.00 94.00 222 GLU A N 1
ATOM 1677 C CA . GLU A 1 222 ? -9.042 -3.569 -8.592 1.00 94.00 222 GLU A CA 1
ATOM 1678 C C . GLU A 1 222 ? -9.131 -5.073 -8.854 1.00 94.00 222 GLU A C 1
ATOM 1680 O O . GLU A 1 222 ? -9.964 -5.745 -8.243 1.00 94.00 222 GLU A O 1
ATOM 1685 N N . HIS A 1 223 ? -8.241 -5.617 -9.693 1.00 91.44 223 HIS A N 1
ATOM 1686 C CA . HIS A 1 223 ? -8.150 -7.057 -9.924 1.00 91.44 223 HIS A CA 1
ATOM 1687 C C . HIS A 1 223 ? -7.864 -7.799 -8.611 1.00 91.44 223 HIS A C 1
ATOM 1689 O O . HIS A 1 223 ? -8.587 -8.743 -8.278 1.00 91.44 223 HIS A O 1
ATOM 1695 N N . ALA A 1 224 ? -6.860 -7.366 -7.843 1.00 91.12 224 ALA A N 1
ATOM 1696 C CA . ALA A 1 224 ? -6.456 -8.017 -6.594 1.00 91.12 224 ALA A CA 1
ATOM 1697 C C . ALA A 1 224 ? -7.596 -8.107 -5.559 1.00 91.12 224 ALA A C 1
ATOM 1699 O O . ALA A 1 224 ? -7.679 -9.095 -4.831 1.00 91.12 224 ALA A O 1
ATOM 1700 N N . PHE A 1 225 ? -8.510 -7.132 -5.547 1.00 91.19 225 PHE A N 1
ATOM 1701 C CA . PHE A 1 225 ? -9.686 -7.093 -4.665 1.00 91.19 225 PHE A CA 1
ATOM 1702 C C . PHE A 1 225 ? -11.012 -7.465 -5.362 1.00 91.19 225 PHE A C 1
ATOM 1704 O O . PHE A 1 225 ? -12.088 -7.278 -4.796 1.00 91.19 225 PHE A O 1
ATOM 1711 N N . SER A 1 226 ? -10.980 -7.946 -6.608 1.00 85.00 226 SER A N 1
ATOM 1712 C CA . SER A 1 226 ? -12.177 -8.407 -7.339 1.00 85.00 226 SER A CA 1
ATOM 1713 C C . SER A 1 226 ? -12.494 -9.878 -7.107 1.00 85.00 226 SER A C 1
ATOM 1715 O O . SER A 1 226 ? -13.649 -10.284 -7.199 1.00 85.00 226 SER A O 1
ATOM 1717 N N . LYS A 1 227 ? -11.471 -10.676 -6.809 1.00 64.06 227 LYS A N 1
ATOM 1718 C CA . LYS A 1 227 ? -11.642 -12.078 -6.463 1.00 64.06 227 LYS A CA 1
ATOM 1719 C C . LYS A 1 227 ? -12.109 -12.129 -5.016 1.00 64.06 227 LYS A C 1
ATOM 1721 O O . LYS A 1 227 ? -11.494 -11.487 -4.162 1.00 64.06 227 LYS A O 1
ATOM 1726 N N . ASP A 1 228 ? -13.137 -12.927 -4.739 1.00 58.53 228 ASP A N 1
ATOM 1727 C CA . ASP A 1 228 ? -13.398 -13.464 -3.403 1.00 58.53 228 ASP A CA 1
ATOM 1728 C C . ASP A 1 228 ? -12.191 -14.329 -3.021 1.00 58.53 228 ASP A C 1
ATOM 1730 O O . ASP A 1 228 ? -12.223 -15.556 -3.066 1.00 58.53 228 ASP A O 1
ATOM 1734 N N . ASN A 1 229 ? -11.067 -13.681 -2.717 1.00 49.00 229 ASN A N 1
ATOM 1735 C CA . ASN A 1 229 ? -9.818 -14.292 -2.306 1.00 49.00 229 ASN A CA 1
ATOM 1736 C C . ASN A 1 229 ? -9.996 -14.761 -0.860 1.00 49.00 229 ASN A C 1
ATOM 1738 O O . ASN A 1 229 ? -9.277 -14.325 0.038 1.00 49.00 229 ASN A O 1
ATOM 1742 N N . THR A 1 230 ? -10.994 -15.607 -0.613 1.00 48.75 230 THR A N 1
ATOM 1743 C CA . THR A 1 230 ? -10.967 -16.494 0.538 1.00 48.75 230 THR A CA 1
ATOM 1744 C C . THR A 1 230 ? -9.657 -17.257 0.384 1.00 48.75 230 THR A C 1
ATOM 1746 O O . THR A 1 230 ? -9.471 -17.868 -0.674 1.00 48.75 230 THR A O 1
ATOM 1749 N N . PRO A 1 231 ? -8.710 -17.154 1.334 1.00 44.38 231 PRO A N 1
ATOM 1750 C CA . PRO A 1 231 ? -7.452 -17.869 1.222 1.00 44.38 231 PRO A CA 1
ATOM 1751 C C . PRO A 1 231 ? -7.797 -19.326 0.942 1.00 44.38 231 PRO A C 1
ATOM 1753 O O . PRO A 1 231 ? -8.498 -19.955 1.736 1.00 44.38 231 PRO A O 1
ATOM 1756 N N . THR A 1 232 ? -7.388 -19.846 -0.216 1.00 42.81 232 THR A N 1
ATOM 1757 C CA . THR A 1 232 ? -7.410 -21.295 -0.392 1.00 42.81 232 THR A CA 1
ATOM 1758 C C . THR A 1 232 ? -6.431 -21.803 0.659 1.00 42.81 232 THR A C 1
ATOM 1760 O O . THR A 1 232 ? -5.282 -21.353 0.629 1.00 42.81 232 THR A O 1
ATOM 1763 N N . PRO A 1 233 ? -6.863 -22.624 1.633 1.00 43.12 233 PRO A N 1
ATOM 1764 C CA . PRO A 1 233 ? -5.961 -23.118 2.659 1.00 43.12 233 PRO A CA 1
ATOM 1765 C C . PRO A 1 233 ? -4.741 -23.707 1.965 1.00 43.12 233 PRO A C 1
ATOM 1767 O O . PRO A 1 233 ? -4.899 -24.482 1.016 1.00 43.12 233 PRO A O 1
ATOM 1770 N N . ALA A 1 234 ? -3.544 -23.296 2.388 1.00 42.44 234 ALA A N 1
ATOM 1771 C CA . ALA A 1 234 ? -2.323 -23.918 1.907 1.00 42.44 234 ALA A CA 1
ATOM 1772 C C . ALA A 1 234 ? -2.495 -25.433 2.062 1.00 42.44 234 ALA A C 1
ATOM 1774 O O . ALA A 1 234 ? -2.886 -25.899 3.137 1.00 42.44 234 ALA A O 1
ATOM 1775 N N . ALA A 1 235 ? -2.289 -26.183 0.976 1.00 34.31 235 ALA A N 1
ATOM 1776 C CA . ALA A 1 235 ? -2.283 -27.633 1.055 1.00 34.31 235 ALA A CA 1
ATOM 1777 C C . ALA A 1 235 ? -1.282 -28.015 2.152 1.00 34.31 235 ALA A C 1
ATOM 1779 O O . ALA A 1 235 ? -0.121 -27.603 2.093 1.00 34.31 235 ALA A O 1
ATOM 1780 N N . ALA A 1 236 ? -1.763 -28.703 3.190 1.00 30.28 236 ALA A N 1
ATOM 1781 C CA . ALA A 1 236 ? -0.894 -29.210 4.240 1.00 30.28 236 ALA A CA 1
ATOM 1782 C C . ALA A 1 236 ? 0.187 -30.103 3.594 1.00 30.28 236 ALA A C 1
ATOM 1784 O O . ALA A 1 236 ? -0.139 -30.801 2.627 1.00 30.28 236 ALA A O 1
ATOM 1785 N N . PRO A 1 237 ? 1.446 -30.034 4.066 1.00 43.91 237 PRO A N 1
ATOM 1786 C CA . PRO A 1 237 ? 2.533 -30.855 3.539 1.00 43.91 237 PRO A CA 1
ATOM 1787 C C . PRO A 1 237 ? 2.248 -32.356 3.662 1.00 43.91 237 PRO A C 1
ATOM 1789 O O . PRO A 1 237 ? 1.568 -32.757 4.637 1.00 43.91 237 PRO A O 1
#

Solvent-accessible surface area (backbone atoms only — not comparable to full-atom values): 13423 Å² total; per-residue (Å²): 135,88,84,85,82,88,80,85,83,80,82,80,80,79,80,77,79,77,77,77,72,71,72,72,70,72,66,87,48,44,79,37,87,86,40,8,22,33,36,77,30,39,58,91,92,55,78,34,36,36,36,42,37,26,32,42,36,81,63,70,85,84,68,99,75,83,55,97,62,29,30,74,56,72,57,67,68,52,13,33,52,39,12,49,50,49,35,60,75,46,41,46,58,58,50,17,49,78,64,27,19,29,39,38,27,27,18,21,6,63,47,50,59,47,38,71,57,53,52,50,51,25,61,77,71,71,49,74,62,81,40,36,31,39,35,28,29,35,39,1,43,53,5,44,63,65,12,65,85,53,40,93,66,60,50,31,42,37,41,34,32,57,77,58,78,75,41,42,70,66,48,46,60,49,42,76,74,60,20,46,42,34,34,38,34,33,70,92,32,47,67,53,45,61,72,61,50,61,90,70,81,49,58,58,45,84,44,88,45,78,72,44,61,67,69,41,50,41,61,48,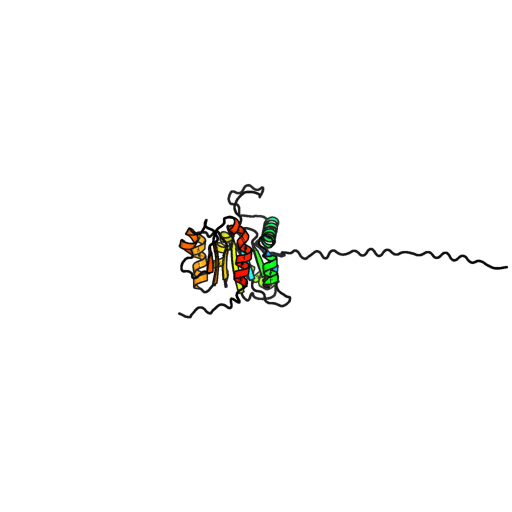51,52,53,71,66,64,53,87,73,65,78,72,75,70,79,78,132

Foldseek 3Di:
DDDDDDDDDDDDPPPPPPPPPPPPPDPQWDQQDQFETKHFLADPPDQAAEEEEQDADDDDDDDPPDDPPRFDDDDSVQQHVQQVCCCPLLVVSVVCNVLRHMYHGGSGLQAADAQVSQVVVCVVVVHHHPAYEYEYAHSVLNRCLVHVVRHPDYQEYEYQDDDDQSSLVSCLVVLVVQRAAEYEYEPVRPVVCCVRVPPSPYHYYYDYDPVCSRVCSNVRSCVVSVDPPPRPPDDDD

Secondary structure (DSSP, 8-state):
-PPP--------------------PPPSSEEETTTEEEEE-PPTT--PPEEEEE----SSSS-TT--SSTT---SHHHHHHHHHHHHHHTTHHHHHHHHT-EEEEESSTT----HHHHHHHHHHHTS--S-EEEEEEGGGHHHHHHHTTT-S---EEEEESPPPHHHHHHHHHHHHTT-EEEEEE-GGGHHHHHHHTTTTT-EEEE---TTHHHHTHHHHHHHHTTS--PPPPPPP-

Mean predicted aligned error: 9.43 Å

Radius of gyration: 24.88 Å; Cα contacts (8 Å, |Δi|>4): 414; chains: 1; bounding box: 88×95×41 Å

Nearest PDB structures (foldseek):
  3qh2-assembly2_C  TM=3.404E-01  e=2.938E+00  Bacillus subtilis

Sequence (237 aa):
MKREISISLAIVFSFFAATVSKARQAPDCAAFKTTGCYFNGAKPGAKAPLLIYYRGHLSAQNYPTGGLYGGHITGPANILSSARSALTFYGLKQLALDKGLVVLVTGSSDISVLQIEVDDLQSELGYVFPRVSLAAHSGGYVGLSRSIGTLNRVDDIILLDPFYTDFAAKIRPRILEGAACSGFYTPHNAKRYKQYFSGLGCQVEARTGAADHENWVAPCLEHAFSKDNTPTPAAAP

=== Feature glossary ===
Legend for the data blocks above and below:

— What the protein is —

The amino-acid sequence is the protein's primary structure: the linear order of residues from the N-terminus to the C-terminus, written in one-letter code. Everything else here — the 3D coordinates, the secondary structure, the domain annotations — is ultimately a consequence of this string.

Database cross-references. InterPro integrates a dozen domain/family signature databases into unified entries with residue-range hits. GO terms attach function/process/location labels with evidence codes. CATH codes position the fold in a four-level structural taxonomy. Organism is the NCBI-taxonomy species name.

— Where its atoms are —

The mmCIF block holds the 3D Cartesian coordinates of each backbone atom (N, Cα, C, O) in ångströms. mmCIF is the PDB's canonical archive format — a tagged-loop text representation of the atomic model.

The six renders are orthographic views along the three Cartesian axes in both directions. Representation (cartoon, sticks, or surface) and color scheme (sequence-rainbow or by-chain) vary across proteins so the training set covers all the common visualization conventions.

— Local backbone conformation —

Secondary structure is the local, repeating backbone conformation. DSSP classifies it into eight states by reading the hydrogen-bond network: three helix types (H, G, I), two β types (E, B), two non-regular types (T, S), and unstructured coil (-).

SS3 is a coarse helix/strand/coil call (letters a/b/c) made by the P-SEA algorithm from inter-Cα distances and dihedrals. It is less detailed than DSSP but needs only Cα positions.

Backbone dihedral angles. Every residue except chain termini has a φ (preceding-C → N → Cα → C) and a ψ (N → Cα → C → next-N). They are reported in degrees following the IUPAC sign convention. Secondary structure is essentially a statement about which (φ, ψ) basin each residue occupies.

— Global shape and packing —

The geometric summary reports three shape descriptors. Rg (radius of gyration) measures how spread out the Cα atoms are about their centre of mass; compact globular proteins have small Rg, elongated or unfolded ones large. Cα contacts (<8 Å, |i−j|>4) count long-range residue pairs in spatial proximity — high for tightly packed folds, near zero for rods or random coil. The bounding-box extents give the protein's footprint along x, y, z in Å.

Solvent accessibility: the surface area of each residue that a 1.4 Å water probe can touch, in Å². When only backbone atoms are present the absolute values are lower than full-atom SASA (side chains contribute most of the area) and are flagged as backbone-only.

Plot images: a contact map (which residues are close in 3D, as an N×N binary image), a Ramachandran scatter (backbone torsion angles, revealing secondary-structure composition at a glance), and — for AlphaFold structures — a PAE heatmap (pairwise prediction confidence).

— Structural neighborhood —

Foldseek's 3Di representation compresses backbone geometry into a per-residue letter drawn from a learned twenty-state alphabet. It captures the tertiary interaction pattern around each residue — which residues are packed against it in space, regardless of where they are in sequence.

Structural nearest neighbors (via Foldseek easy-search vs the PDB). Reported per hit: target PDB id, E-value, and alignment TM-score. A TM-score above ~0.5 is the conventional threshold for 'same fold'.

— Confidence and disorder —

pLDDT (predicted Local Distance Difference Test) is AlphaFold's per-residue confidence score, ranging from 0 to 100. Values above 90 indicate high confidence (typically well-packed cores); 70–90 is confident; 50–70 low confidence; below 50 usually means the region is disordered or the prediction is unreliable there. AlphaFold stores pLDDT in the mmCIF B-factor column.

For experimental (PDB) structures, the B-factor (temperature factor) quantifies the positional spread of each atom in the crystal — a combination of thermal vibration and static disorder — in units of Å². High B-factors mark flexible loops or poorly resolved regions; low B-factors mark the rigid, well-ordered core.

Predicted Aligned Error (PAE) is an AlphaFold confidence matrix: entry (i, j) is the expected error in the position of residue j, in ångströms, when the prediction is superimposed on the true structure at residue i. Low PAE within a block of residues means that block is internally rigid and well-predicted; high PAE between two blocks means their relative placement is uncertain even if each block individually is confident.